Protein AF-A0A418B0A3-F1 (afdb_monomer_lite)

pLDDT: mean 75.55, std 23.32, range [29.34, 98.12]

Secondary structure (DSSP, 8-state):
-HHHHHHHHHHHHHHHHHHHHHHHHHHHHHHHHHHHHHHHHHHHHHHHHHHHHHHHHHHHHHHHHHHHHHHHHHHHHHHHHHHHHHHHHHHHHHHHHHHHHHHHHHHHHHHHHHHHHHHHHHTT------------S--HHHHHHHHHHHHHHHHHHHHHHHHHHHHHHHHHHHHHHHHHHHHHHHHHHHHHHHHHHHHHHHHHHHHHHHHHHHHHHHHHHHTT-----PPPPPPPPPP----------------S----HHHHHHHHTTS-HHHHHHHHHHHHHHTT---------S-TTSSSSSS----------------GGGGGGG--

Foldseek 3Di:
DVVVVVVVVVVVVVVVVVVVVVVVVVVVVVVVVVVVVVVVVVVVVVVVVVVVVVVVVVVVVVVVVVVVVVVVVVVVVVVVVVVVVVVVVVVVVVVVVVVVVVVVVVVVVVVVVVVVVVVVVVVVDDDDDDDDPDDPPPPVVVVVVVVVVVVVVVVVVVVVVVVVVVVVVVVVVVVVVVVVVVVVVVVVVVVVVVVVVVVVVVVVVVVVVVVVVVVVVVVVVVVPDDDDDDDDDDDDDDDDDDDDPDDPPPPDPPPDDPDDVVVVVVVLVPDPPVCSVVVSVVVCVVNVVPPPPPPPDDDPPPPPPPPDDDDDDDDDDDDDPPPPVPPPPPPD

Radius of gyration: 48.64 Å; chains: 1; bounding box: 113×52×160 Å

Sequence (332 aa):
MYARKQNAIEQNKLLQEQLVGKMRELSFLETEYVKTKREATEWKKKFDYVFRENELLSVETAKLDAAQKQIGFLHQEIQFKTEETEALRGLVTALEASNKKNRRRNMDSLNTAISTAATSNRSSSGSESGDARKSDKENPEVSALRNENSALVKDLDRKDHELKYEYFCVLKDRVHELETTLDNEQAMQVSRLKENQETISRLEMQLARHNNHDVRASNDSINNTPPSTPPPMPPQQFYHNDEDDILHSDVVPTSAIPYDPAVLDRFLEKVPFAHRDGASRILRVLLGTNVSVWNATEDWSFMDVAFGSSESRDAARCVPVFDIAFVWESLC

Organism: NCBI:txid157072

Structure (mmCIF, N/CA/C/O backbone):
data_AF-A0A418B0A3-F1
#
_entry.id   AF-A0A418B0A3-F1
#
loop_
_atom_site.group_PDB
_atom_site.id
_atom_site.type_symbol
_atom_site.label_atom_id
_atom_site.label_alt_id
_atom_site.label_comp_id
_atom_site.label_asym_id
_atom_site.label_entity_id
_atom_site.label_seq_id
_atom_site.pdbx_PDB_ins_code
_atom_site.Cartn_x
_atom_site.Cartn_y
_atom_site.Cartn_z
_atom_site.occupancy
_atom_site.B_iso_or_equiv
_atom_site.auth_seq_id
_atom_site.auth_comp_id
_atom_site.auth_asym_id
_atom_site.auth_atom_id
_atom_site.pdbx_PDB_model_num
ATOM 1 N N . MET A 1 1 ? 50.028 22.943 -77.988 1.00 66.81 1 MET A N 1
ATOM 2 C CA . MET A 1 1 ? 49.256 21.709 -77.698 1.00 66.81 1 MET A CA 1
ATOM 3 C C . MET A 1 1 ? 49.648 21.090 -76.348 1.00 66.81 1 MET A C 1
ATOM 5 O O . MET A 1 1 ? 48.758 20.835 -75.549 1.00 66.81 1 MET A O 1
ATOM 9 N N . TYR A 1 2 ? 50.943 20.936 -76.041 1.00 79.88 2 TYR A N 1
ATOM 10 C CA . TYR A 1 2 ? 51.435 20.360 -74.773 1.00 79.88 2 TYR A CA 1
ATOM 11 C C . TYR A 1 2 ? 50.951 21.058 -73.490 1.00 79.88 2 TYR A C 1
ATOM 13 O O . TYR A 1 2 ? 50.453 20.378 -72.603 1.00 79.88 2 TYR A O 1
ATOM 21 N N . ALA A 1 3 ? 50.996 22.392 -73.406 1.00 81.62 3 ALA A N 1
ATOM 22 C CA . ALA A 1 3 ? 50.554 23.119 -72.207 1.00 81.62 3 ALA A CA 1
ATOM 23 C C . ALA A 1 3 ? 49.065 22.899 -71.860 1.00 81.62 3 ALA A C 1
ATOM 25 O O . ALA A 1 3 ? 48.706 22.789 -70.693 1.00 81.62 3 ALA A O 1
ATOM 26 N N . ARG A 1 4 ? 48.194 22.766 -72.873 1.00 84.00 4 ARG A N 1
ATOM 27 C CA . ARG A 1 4 ? 46.769 22.445 -72.665 1.00 84.00 4 ARG A CA 1
ATOM 28 C C . ARG A 1 4 ? 46.580 21.015 -72.162 1.00 84.00 4 ARG A C 1
ATOM 30 O O . ARG A 1 4 ? 45.758 20.788 -71.285 1.00 84.00 4 ARG A O 1
ATOM 37 N N . LYS A 1 5 ? 47.357 20.066 -72.697 1.00 87.75 5 LYS A N 1
ATOM 38 C CA . LYS A 1 5 ? 47.348 18.670 -72.243 1.00 87.75 5 LYS A CA 1
ATOM 39 C C . LYS A 1 5 ? 47.830 18.558 -70.794 1.00 87.75 5 LYS A C 1
ATOM 41 O O . LYS A 1 5 ? 47.211 17.848 -70.016 1.00 87.75 5 LYS A O 1
ATOM 46 N N . GLN A 1 6 ? 48.883 19.287 -70.435 1.00 89.38 6 GLN A N 1
ATOM 47 C CA . GLN A 1 6 ? 49.422 19.305 -69.077 1.00 89.38 6 GLN A CA 1
ATOM 48 C C . GLN A 1 6 ? 48.422 19.886 -68.067 1.00 89.38 6 GLN A C 1
ATOM 50 O O . GLN A 1 6 ? 48.145 19.254 -67.054 1.00 89.38 6 GLN A O 1
ATOM 55 N N . ASN A 1 7 ? 47.796 21.020 -68.393 1.00 90.25 7 ASN A N 1
ATOM 56 C CA . ASN A 1 7 ? 46.768 21.630 -67.544 1.00 90.25 7 ASN A CA 1
ATOM 57 C C . ASN A 1 7 ? 45.554 20.694 -67.353 1.00 90.25 7 ASN A C 1
ATOM 59 O O . ASN A 1 7 ? 45.085 20.499 -66.238 1.00 90.25 7 ASN A O 1
ATOM 63 N N . ALA A 1 8 ? 45.105 20.013 -68.415 1.00 88.75 8 ALA A N 1
ATOM 64 C CA . ALA A 1 8 ? 44.025 19.029 -68.308 1.00 88.75 8 ALA A CA 1
ATOM 65 C C . ALA A 1 8 ? 44.389 17.829 -67.409 1.00 88.75 8 ALA A C 1
ATOM 67 O O . ALA A 1 8 ? 43.529 17.319 -66.695 1.00 88.75 8 ALA A O 1
ATOM 68 N N . ILE A 1 9 ? 45.650 17.382 -67.421 1.00 91.75 9 ILE A N 1
ATOM 69 C CA . ILE A 1 9 ? 46.134 16.305 -66.541 1.00 91.75 9 ILE A CA 1
ATOM 70 C C . ILE A 1 9 ? 46.131 16.763 -65.078 1.00 91.75 9 ILE A C 1
ATOM 72 O O . ILE A 1 9 ? 45.662 16.030 -64.210 1.00 91.75 9 ILE A O 1
ATOM 76 N N . GLU A 1 10 ? 46.605 17.978 -64.803 1.00 92.19 10 GLU A N 1
ATOM 77 C CA . GLU A 1 10 ? 46.631 18.552 -63.451 1.00 92.19 10 GLU A CA 1
ATOM 78 C C . GLU A 1 10 ? 45.220 18.770 -62.891 1.00 92.19 10 GLU A C 1
ATOM 80 O O . GLU A 1 10 ? 44.948 18.400 -61.750 1.00 92.19 10 GLU A O 1
ATOM 85 N N . GLN A 1 11 ? 44.291 19.268 -63.712 1.00 92.69 11 GLN A N 1
ATOM 86 C CA . GLN A 1 11 ? 42.880 19.388 -63.336 1.00 92.69 11 GLN A CA 1
ATOM 87 C C . GLN A 1 11 ? 42.240 18.026 -63.046 1.00 92.69 11 GLN A C 1
ATOM 89 O O . GLN A 1 11 ? 41.507 17.889 -62.070 1.00 92.69 11 GLN A O 1
ATOM 94 N N . ASN A 1 12 ? 42.532 17.002 -63.854 1.00 92.06 12 ASN A N 1
ATOM 95 C CA . ASN A 1 12 ? 42.002 15.659 -63.624 1.00 92.06 12 ASN A CA 1
ATOM 96 C C . ASN A 1 12 ? 42.542 15.063 -62.315 1.00 92.06 12 ASN A C 1
ATOM 98 O O . ASN A 1 12 ? 41.782 14.486 -61.544 1.00 92.06 12 ASN A O 1
ATOM 102 N N . LYS A 1 13 ? 43.829 15.276 -62.019 1.00 94.31 13 LYS A N 1
ATOM 103 C CA . LYS A 1 13 ? 44.435 14.860 -60.750 1.00 94.31 13 LYS A CA 1
ATOM 104 C C . LYS A 1 13 ? 43.778 15.551 -59.550 1.00 94.31 13 LYS A C 1
ATOM 106 O O . LYS A 1 13 ? 43.433 14.882 -58.582 1.00 94.31 13 LYS A O 1
ATOM 111 N N . LEU A 1 14 ? 43.539 16.859 -59.636 1.00 95.19 14 LEU A N 1
ATOM 112 C CA . LEU A 1 14 ? 42.871 17.619 -58.577 1.00 95.19 14 LEU A CA 1
ATOM 113 C C . LEU A 1 14 ? 41.428 17.142 -58.348 1.00 95.19 14 LEU A C 1
ATOM 115 O O . LEU A 1 14 ? 41.010 16.964 -57.206 1.00 95.19 14 LEU A O 1
ATOM 119 N N . LEU A 1 15 ? 40.681 16.864 -59.420 1.00 95.31 15 LEU A N 1
ATOM 120 C CA . LEU A 1 15 ? 39.333 16.294 -59.319 1.00 95.31 15 LEU A CA 1
ATOM 121 C C . LEU A 1 15 ? 39.345 14.884 -58.711 1.00 95.31 15 LEU A C 1
ATOM 123 O O . LEU A 1 15 ? 38.464 14.555 -57.920 1.00 95.31 15 LEU A O 1
ATOM 127 N N . GLN A 1 16 ? 40.347 14.060 -59.034 1.00 95.44 16 GLN A N 1
ATOM 128 C CA . GLN A 1 16 ? 40.518 12.736 -58.427 1.00 95.44 16 GLN A CA 1
ATOM 129 C C . GLN A 1 16 ? 40.813 12.833 -56.925 1.00 95.44 16 GLN A C 1
ATOM 131 O O . GLN A 1 16 ? 40.209 12.106 -56.139 1.00 95.44 16 GLN A O 1
ATOM 136 N N . GLU A 1 17 ? 41.686 13.750 -56.504 1.00 94.94 17 GLU A N 1
ATOM 137 C CA . GLU A 1 17 ? 41.984 13.983 -55.085 1.00 94.94 17 GLU A CA 1
ATOM 138 C C . GLU A 1 17 ? 40.745 14.474 -54.317 1.00 94.94 17 GLU A C 1
ATOM 140 O O . GLU A 1 17 ? 40.447 13.967 -53.232 1.00 94.94 17 GLU A O 1
ATOM 145 N N . GLN A 1 18 ? 39.964 15.388 -54.905 1.00 95.94 18 GLN A N 1
ATOM 146 C CA . GLN A 1 18 ? 38.695 15.850 -54.332 1.00 95.94 18 GLN A CA 1
ATOM 147 C C . GLN A 1 18 ? 37.658 14.727 -54.225 1.00 95.94 18 GLN A C 1
ATOM 149 O O . GLN A 1 18 ? 36.999 14.601 -53.192 1.00 95.94 18 GLN A O 1
ATOM 154 N N . LEU A 1 19 ? 37.531 13.885 -55.257 1.00 96.00 19 LEU A N 1
ATOM 155 C CA . LEU A 1 19 ? 36.618 12.743 -55.253 1.00 96.00 19 LEU A CA 1
ATOM 156 C C . LEU A 1 19 ? 36.979 11.742 -54.150 1.00 96.00 19 LEU A C 1
ATOM 158 O O . LEU A 1 19 ? 36.105 11.311 -53.401 1.00 96.00 19 LEU A O 1
ATOM 162 N N . VAL A 1 20 ? 38.267 11.419 -53.998 1.00 96.19 20 VAL A N 1
ATOM 163 C CA . VAL A 1 20 ? 38.748 10.539 -52.923 1.00 96.19 20 VAL A CA 1
ATOM 164 C C . VAL A 1 20 ? 38.472 11.152 -51.547 1.00 96.19 20 VAL A C 1
ATOM 166 O O . VAL A 1 20 ? 38.049 10.438 -50.637 1.00 96.19 20 VAL A O 1
ATOM 169 N N . GLY A 1 21 ? 38.656 12.466 -51.390 1.00 96.31 21 GLY A N 1
ATOM 170 C CA . GLY A 1 21 ? 38.290 13.182 -50.166 1.00 96.31 21 GLY A CA 1
ATOM 171 C C . GLY A 1 21 ? 36.801 13.044 -49.837 1.00 96.31 21 GLY A C 1
ATOM 172 O O . GLY A 1 21 ? 36.449 12.650 -48.726 1.00 96.31 21 GLY A O 1
ATOM 173 N N . LYS A 1 22 ? 35.929 13.271 -50.826 1.00 97.06 22 LYS A N 1
ATOM 174 C CA . LYS A 1 22 ? 34.472 13.147 -50.670 1.00 97.06 22 LYS A CA 1
ATOM 175 C C . LYS A 1 22 ? 34.017 11.717 -50.388 1.00 97.06 22 LYS A C 1
ATOM 177 O O . LYS A 1 22 ? 33.108 11.521 -49.589 1.00 97.06 22 LYS A O 1
ATOM 182 N N . MET A 1 23 ? 34.671 10.715 -50.971 1.00 95.94 23 MET A N 1
ATOM 183 C CA . MET A 1 23 ? 34.408 9.307 -50.654 1.00 95.94 23 MET A CA 1
ATOM 184 C C . MET A 1 23 ? 34.726 8.966 -49.192 1.00 95.94 23 MET A C 1
ATOM 186 O O . MET A 1 23 ? 33.972 8.230 -48.560 1.00 95.94 23 MET A O 1
ATOM 190 N N . ARG A 1 24 ? 35.818 9.507 -48.634 1.00 96.12 24 ARG A N 1
ATOM 191 C CA . ARG A 1 24 ? 36.156 9.307 -47.213 1.00 96.12 24 ARG A CA 1
ATOM 192 C C . ARG A 1 24 ? 35.161 10.005 -46.292 1.00 96.12 24 ARG A C 1
ATOM 194 O O . ARG A 1 24 ? 34.736 9.411 -45.309 1.00 96.12 24 ARG A O 1
ATOM 201 N N . GLU A 1 25 ? 34.776 11.233 -46.630 1.00 96.38 25 GLU A N 1
ATOM 202 C CA . GLU A 1 25 ? 33.764 11.993 -45.888 1.00 96.38 25 GLU A CA 1
ATOM 203 C C . GLU A 1 25 ? 32.418 11.252 -45.866 1.00 96.38 25 GLU A C 1
ATOM 205 O O . GLU A 1 25 ? 31.833 11.077 -44.801 1.00 96.38 25 GLU A O 1
ATOM 210 N N . LEU A 1 26 ? 31.973 10.721 -47.011 1.00 96.31 26 LEU A N 1
ATOM 211 C CA . LEU A 1 26 ? 30.763 9.898 -47.095 1.00 96.31 26 LEU A CA 1
ATOM 212 C C . LEU A 1 26 ? 30.850 8.636 -46.229 1.00 96.31 26 LEU A C 1
ATOM 214 O O . LEU A 1 26 ? 29.902 8.325 -45.517 1.00 96.31 26 LEU A O 1
ATOM 218 N N . SER A 1 27 ? 31.988 7.938 -46.243 1.00 95.50 27 SER A N 1
ATOM 219 C CA . SER A 1 27 ? 32.190 6.741 -45.416 1.00 95.50 27 SER A CA 1
ATOM 220 C C . SER A 1 27 ? 32.160 7.051 -43.911 1.00 95.50 27 SER A C 1
ATOM 222 O O . SER A 1 27 ? 31.604 6.277 -43.125 1.00 95.50 27 SER A O 1
ATOM 224 N N . PHE A 1 28 ? 32.709 8.198 -43.502 1.00 96.81 28 PHE A N 1
ATOM 225 C CA . PHE A 1 28 ? 32.619 8.667 -42.120 1.00 96.81 28 PHE A CA 1
ATOM 226 C C . PHE A 1 28 ? 31.169 8.980 -41.728 1.00 96.81 28 PHE A C 1
ATOM 228 O O . PHE A 1 28 ? 30.684 8.483 -40.713 1.00 96.81 28 PHE A O 1
ATOM 235 N N . LEU A 1 29 ? 30.447 9.730 -42.567 1.00 96.69 29 LEU A N 1
ATOM 236 C CA . LEU A 1 29 ? 29.044 10.076 -42.324 1.00 96.69 29 LEU A CA 1
ATOM 237 C C . LEU A 1 29 ? 28.132 8.844 -42.275 1.00 96.69 29 LEU A C 1
ATOM 239 O O . LEU A 1 29 ? 27.211 8.800 -41.464 1.00 96.69 29 LEU A O 1
ATOM 243 N N . GLU A 1 30 ? 28.390 7.826 -43.096 1.00 96.00 30 GLU A N 1
ATOM 244 C CA . GLU A 1 30 ? 27.656 6.557 -43.048 1.00 96.00 30 GLU A CA 1
ATOM 245 C C . GLU A 1 30 ? 27.864 5.833 -41.709 1.00 96.00 30 GLU A C 1
ATOM 247 O O . GLU A 1 30 ? 26.911 5.321 -41.116 1.00 96.00 30 GLU A O 1
ATOM 252 N N . THR A 1 31 ? 29.093 5.849 -41.187 1.00 96.44 31 THR A N 1
ATOM 253 C CA . THR A 1 31 ? 29.419 5.258 -39.881 1.00 96.44 31 THR A CA 1
ATOM 254 C C . THR A 1 31 ? 28.704 5.992 -38.746 1.00 96.44 31 THR A C 1
ATOM 256 O O . THR A 1 31 ? 28.059 5.352 -37.908 1.00 96.44 31 THR A O 1
ATOM 259 N N . GLU A 1 32 ? 28.745 7.326 -38.755 1.00 97.25 32 GLU A N 1
ATOM 260 C CA . GLU A 1 32 ? 28.035 8.156 -37.775 1.00 97.25 32 GLU A CA 1
ATOM 261 C C . GLU A 1 32 ? 26.516 7.965 -37.867 1.00 97.25 32 GLU A C 1
ATOM 263 O O . GLU A 1 32 ? 25.847 7.818 -36.847 1.00 97.25 32 GLU A O 1
ATOM 268 N N . TYR A 1 33 ? 25.955 7.855 -39.075 1.00 97.31 33 TYR A N 1
ATOM 269 C CA . TYR A 1 33 ? 24.533 7.565 -39.257 1.00 97.31 33 TYR A CA 1
ATOM 270 C C . TYR A 1 33 ? 24.132 6.225 -38.625 1.00 97.31 33 TYR A C 1
ATOM 272 O O . TYR A 1 33 ? 23.120 6.144 -37.923 1.00 97.31 33 TYR A O 1
ATOM 280 N N . VAL A 1 34 ? 24.918 5.164 -38.835 1.00 97.69 34 VAL A N 1
ATOM 281 C CA . VAL A 1 34 ? 24.643 3.847 -38.237 1.00 97.69 34 VAL A CA 1
ATOM 282 C C . VAL A 1 34 ? 24.719 3.907 -36.713 1.00 97.69 34 VAL A C 1
ATOM 284 O O . VAL A 1 34 ? 23.881 3.297 -36.042 1.00 97.69 34 VAL A O 1
ATOM 287 N N . LYS A 1 35 ? 25.686 4.645 -36.162 1.00 96.50 35 LYS A N 1
ATOM 288 C CA . LYS A 1 35 ? 25.820 4.858 -34.718 1.00 96.50 35 LYS A CA 1
ATOM 289 C C . LYS A 1 35 ? 24.596 5.578 -34.149 1.00 96.50 35 LYS A C 1
ATOM 291 O O . LYS A 1 35 ? 23.911 5.014 -33.297 1.00 96.50 35 LYS A O 1
ATOM 296 N N . THR A 1 36 ? 24.242 6.736 -34.701 1.00 96.62 36 THR A N 1
ATOM 297 C CA . THR A 1 36 ? 23.068 7.516 -34.281 1.00 96.62 36 THR A CA 1
ATOM 298 C C . THR A 1 36 ? 21.776 6.713 -34.414 1.00 96.62 36 THR A C 1
ATOM 300 O O . THR A 1 36 ? 20.906 6.764 -33.548 1.00 96.62 36 THR A O 1
ATOM 303 N N . LYS A 1 37 ? 21.645 5.895 -35.465 1.00 97.62 37 LYS A N 1
ATOM 304 C CA . LYS A 1 37 ? 20.491 5.005 -35.634 1.00 97.62 37 LYS A CA 1
ATOM 305 C C . LYS A 1 37 ? 20.386 3.978 -34.503 1.00 97.62 37 LYS A C 1
ATOM 307 O O . LYS A 1 37 ? 19.278 3.715 -34.038 1.00 97.62 37 LYS A O 1
ATOM 312 N N . ARG A 1 38 ? 21.502 3.394 -34.051 1.00 97.44 38 ARG A N 1
ATOM 313 C CA . ARG A 1 38 ? 21.502 2.466 -32.906 1.00 97.44 38 ARG A CA 1
ATOM 314 C C . ARG A 1 38 ? 21.098 3.189 -31.627 1.00 97.44 38 ARG A C 1
ATOM 316 O O . ARG A 1 38 ? 20.171 2.736 -30.960 1.00 97.44 38 ARG A O 1
ATOM 323 N N . GLU A 1 39 ? 21.698 4.342 -31.356 1.00 96.44 39 GLU A N 1
ATOM 324 C CA . GLU A 1 39 ? 21.363 5.162 -30.188 1.00 96.44 39 GLU A CA 1
ATOM 325 C C . GLU A 1 39 ? 19.874 5.535 -30.177 1.00 96.44 39 GLU A C 1
ATOM 327 O O . GLU A 1 39 ? 19.196 5.346 -29.170 1.00 96.44 39 GLU A O 1
ATOM 332 N N . ALA A 1 40 ? 19.309 5.947 -31.316 1.00 95.06 40 ALA A N 1
ATOM 333 C CA . ALA A 1 40 ? 17.881 6.242 -31.437 1.00 95.06 40 ALA A CA 1
ATOM 334 C C . ALA A 1 40 ? 16.994 5.027 -31.105 1.00 95.06 40 ALA A C 1
ATOM 336 O O . ALA A 1 40 ? 15.963 5.164 -30.444 1.00 95.06 40 ALA A O 1
ATOM 337 N N . THR A 1 41 ? 17.391 3.816 -31.516 1.00 95.94 41 THR A N 1
ATOM 338 C CA . THR A 1 41 ? 16.644 2.596 -31.160 1.00 95.94 41 THR A CA 1
ATOM 339 C C . THR A 1 41 ? 16.741 2.245 -29.677 1.00 95.94 41 THR A C 1
ATOM 341 O O . THR A 1 41 ? 15.782 1.716 -29.115 1.00 95.94 41 THR A O 1
ATOM 344 N N . GLU A 1 42 ? 17.862 2.544 -29.025 1.00 96.12 42 GLU A N 1
ATOM 345 C CA . GLU A 1 42 ? 18.022 2.356 -27.582 1.00 96.12 42 GLU A CA 1
ATOM 346 C C . GLU A 1 42 ? 17.200 3.373 -26.795 1.00 96.12 42 GLU A C 1
ATOM 348 O O . GLU A 1 42 ? 16.487 2.994 -25.867 1.00 96.12 42 GLU A O 1
ATOM 353 N N . TRP A 1 43 ? 17.228 4.642 -27.205 1.00 97.75 43 TRP A N 1
ATOM 354 C CA . TRP A 1 43 ? 16.384 5.685 -26.629 1.00 97.75 43 TRP A CA 1
ATOM 355 C C . TRP A 1 43 ? 14.906 5.349 -26.759 1.00 97.75 43 TRP A C 1
ATOM 357 O O . TRP A 1 43 ? 14.181 5.446 -25.775 1.00 97.75 43 TRP A O 1
ATOM 367 N N . LYS A 1 44 ? 14.468 4.845 -27.918 1.00 97.44 44 LYS A N 1
ATOM 368 C CA . LYS A 1 44 ? 13.094 4.364 -28.090 1.00 97.44 44 LYS A CA 1
ATOM 369 C C . LYS A 1 44 ? 12.725 3.297 -27.054 1.00 97.44 44 LYS A C 1
ATOM 371 O O . LYS A 1 44 ? 11.699 3.420 -26.398 1.00 97.44 44 LYS A O 1
ATOM 376 N N . LYS A 1 45 ? 13.579 2.287 -26.852 1.00 97.50 45 LYS A N 1
ATOM 377 C CA . LYS A 1 45 ? 13.337 1.240 -25.842 1.00 97.50 45 LYS A CA 1
ATOM 378 C C . LYS A 1 45 ? 13.272 1.807 -24.422 1.00 97.50 45 LYS A C 1
ATOM 380 O O . LYS A 1 45 ? 12.438 1.362 -23.638 1.00 97.50 45 LYS A O 1
ATOM 385 N N . LYS A 1 46 ? 14.141 2.770 -24.092 1.00 97.12 46 LYS A N 1
ATOM 386 C CA . LYS A 1 46 ? 14.126 3.461 -22.793 1.00 97.12 46 LYS A CA 1
ATOM 387 C C . LYS A 1 46 ? 12.822 4.233 -22.600 1.00 97.12 46 LYS A C 1
ATOM 389 O O . LYS A 1 46 ? 12.209 4.099 -21.548 1.00 97.12 46 LYS A O 1
ATOM 394 N N . PHE A 1 47 ? 12.359 4.962 -23.615 1.00 97.44 47 PHE A N 1
ATOM 395 C CA . PHE A 1 47 ? 11.068 5.647 -23.566 1.00 97.44 47 PHE A CA 1
ATOM 396 C C . PHE A 1 47 ? 9.911 4.662 -23.386 1.00 97.44 47 PHE A C 1
ATOM 398 O O . PHE A 1 47 ? 9.123 4.836 -22.466 1.00 97.44 47 PHE A O 1
ATOM 405 N N . ASP A 1 48 ? 9.846 3.587 -24.175 1.00 95.69 48 ASP A N 1
ATOM 406 C CA . ASP A 1 48 ? 8.791 2.569 -24.054 1.00 95.69 48 ASP A CA 1
ATOM 407 C C . ASP A 1 48 ? 8.775 1.897 -22.666 1.00 95.69 48 ASP A C 1
ATOM 409 O O . ASP A 1 48 ? 7.732 1.453 -22.185 1.00 95.69 48 ASP A O 1
ATOM 413 N N . TYR A 1 49 ? 9.935 1.768 -22.016 1.00 96.62 49 TYR A N 1
ATOM 414 C CA . TYR A 1 49 ? 10.029 1.301 -20.633 1.00 96.62 49 TYR A CA 1
ATOM 415 C C . TYR A 1 49 ? 9.471 2.343 -19.653 1.00 96.62 49 TYR A C 1
ATOM 417 O O . TYR A 1 49 ? 8.561 2.021 -18.894 1.00 96.62 49 TYR A O 1
ATOM 425 N N . VAL A 1 50 ? 9.945 3.590 -19.728 1.00 96.44 50 VAL A N 1
ATOM 426 C CA . VAL A 1 50 ? 9.509 4.685 -18.844 1.00 96.44 50 VAL A CA 1
ATOM 427 C C . VAL A 1 50 ? 8.011 4.967 -18.983 1.00 96.44 50 VAL A C 1
ATOM 429 O O . VAL A 1 50 ? 7.343 5.204 -17.983 1.00 96.44 50 VAL A O 1
ATOM 432 N N . PHE A 1 51 ? 7.446 4.904 -20.192 1.00 96.69 51 PHE A N 1
ATOM 433 C CA . PHE A 1 51 ? 6.005 5.072 -20.398 1.00 96.69 51 PHE A CA 1
ATOM 434 C C . PHE A 1 51 ? 5.193 3.975 -19.706 1.00 96.69 51 PHE A C 1
ATOM 436 O O . PHE A 1 51 ? 4.221 4.288 -19.024 1.00 96.69 51 PHE A O 1
ATOM 443 N N . ARG A 1 52 ? 5.613 2.709 -19.822 1.00 95.44 52 ARG A N 1
ATOM 444 C CA . ARG A 1 52 ? 4.945 1.589 -19.138 1.00 95.44 52 ARG A CA 1
ATOM 445 C C . ARG A 1 52 ? 5.066 1.684 -17.621 1.00 95.44 52 ARG A C 1
ATOM 447 O O . ARG A 1 52 ? 4.104 1.403 -16.915 1.00 95.44 52 ARG A O 1
ATOM 454 N N . GLU A 1 53 ? 6.232 2.078 -17.121 1.00 94.69 53 GLU A N 1
ATOM 455 C CA . GLU A 1 53 ? 6.448 2.275 -15.688 1.00 94.69 53 GLU A CA 1
ATOM 456 C C . GLU A 1 53 ? 5.596 3.429 -15.150 1.00 94.69 53 GLU A C 1
ATOM 458 O O . GLU A 1 53 ? 4.918 3.264 -14.142 1.00 94.69 53 GLU A O 1
ATOM 463 N N . ASN A 1 54 ? 5.530 4.559 -15.857 1.00 93.94 54 ASN A N 1
ATOM 464 C CA . ASN A 1 54 ? 4.669 5.680 -15.476 1.00 93.94 54 ASN A CA 1
ATOM 465 C C . ASN A 1 54 ? 3.177 5.323 -15.507 1.00 93.94 54 ASN A C 1
ATOM 467 O O . ASN A 1 54 ? 2.425 5.763 -14.639 1.00 93.94 54 ASN A O 1
ATOM 471 N N . GLU A 1 55 ? 2.736 4.520 -16.477 1.00 93.94 55 GLU A N 1
ATOM 472 C CA . GLU A 1 55 ? 1.360 4.017 -16.519 1.00 93.94 55 GLU A CA 1
ATOM 473 C C . GLU A 1 55 ? 1.060 3.132 -15.299 1.00 93.94 55 GLU A C 1
ATOM 475 O O . GLU A 1 55 ? 0.042 3.322 -14.628 1.00 93.94 55 GLU A O 1
ATOM 480 N N . LEU A 1 56 ? 1.976 2.223 -14.948 1.00 94.94 56 LEU A N 1
ATOM 481 C CA . LEU A 1 56 ? 1.847 1.384 -13.756 1.00 94.94 56 LEU A CA 1
ATOM 482 C C . LEU A 1 56 ? 1.815 2.225 -12.471 1.00 94.94 56 LEU A C 1
ATOM 484 O O . LEU A 1 56 ? 0.925 2.036 -11.641 1.00 94.94 56 LEU A O 1
ATOM 488 N N . LEU A 1 57 ? 2.727 3.190 -12.337 1.00 95.06 57 LEU A N 1
ATOM 489 C CA . LEU A 1 57 ? 2.777 4.111 -11.200 1.00 95.06 57 LEU A CA 1
ATOM 490 C C . LEU A 1 57 ? 1.489 4.934 -11.077 1.00 95.06 57 LEU A C 1
ATOM 492 O O . LEU A 1 57 ? 1.008 5.160 -9.966 1.00 95.06 57 LEU A O 1
ATOM 496 N N . SER A 1 58 ? 0.887 5.352 -12.193 1.00 94.38 58 SER A N 1
ATOM 497 C CA . SER A 1 58 ? -0.408 6.042 -12.188 1.00 94.38 58 SER A CA 1
ATOM 498 C C . SER A 1 58 ? -1.518 5.160 -11.605 1.00 94.38 58 SER A C 1
ATOM 500 O O . SER A 1 58 ? -2.282 5.605 -10.743 1.00 94.38 58 SER A O 1
ATOM 502 N N . VAL A 1 59 ? -1.566 3.882 -11.999 1.00 94.25 59 VAL A N 1
ATOM 503 C CA . VAL A 1 59 ? -2.529 2.910 -11.459 1.00 94.25 59 VAL A CA 1
ATOM 504 C C . VAL A 1 59 ? -2.293 2.657 -9.969 1.00 94.25 59 VAL A C 1
ATOM 506 O O . VAL A 1 59 ? -3.249 2.599 -9.192 1.00 94.25 59 VAL A O 1
ATOM 509 N N . GLU A 1 60 ? -1.041 2.514 -9.542 1.00 93.81 60 GLU A N 1
ATOM 510 C CA . GLU A 1 60 ? -0.696 2.344 -8.127 1.00 93.81 60 GLU A CA 1
ATOM 511 C C . GLU A 1 60 ? -1.059 3.578 -7.295 1.00 93.81 60 GLU A C 1
ATOM 513 O O . GLU A 1 60 ? -1.657 3.444 -6.227 1.00 93.81 60 GLU A O 1
ATOM 518 N N . THR A 1 61 ? -0.812 4.778 -7.819 1.00 94.69 61 THR A N 1
ATOM 519 C CA . THR A 1 61 ? -1.200 6.043 -7.178 1.00 94.69 61 THR A CA 1
ATOM 520 C C . THR A 1 61 ? -2.717 6.128 -6.995 1.00 94.69 61 THR A C 1
ATOM 522 O O . THR A 1 61 ? -3.189 6.513 -5.926 1.00 94.69 61 THR A O 1
ATOM 525 N N . ALA A 1 62 ? -3.501 5.699 -7.989 1.00 93.38 62 ALA A N 1
ATOM 526 C CA . ALA A 1 62 ? -4.959 5.656 -7.875 1.00 93.38 62 ALA A CA 1
ATOM 527 C C . ALA A 1 62 ? -5.440 4.665 -6.797 1.00 93.38 62 ALA A C 1
ATOM 529 O O . ALA A 1 62 ? -6.395 4.946 -6.071 1.00 93.38 62 ALA A O 1
ATOM 530 N N . LYS A 1 63 ? -4.769 3.513 -6.651 1.00 96.38 63 LYS A N 1
ATOM 531 C CA . LYS A 1 63 ? -5.072 2.547 -5.579 1.00 96.38 63 LYS A CA 1
ATOM 532 C C . LYS A 1 63 ? -4.733 3.105 -4.198 1.00 96.38 63 LYS A C 1
ATOM 534 O O . LYS A 1 63 ? -5.512 2.906 -3.268 1.00 96.38 63 LYS A O 1
ATOM 539 N N . LEU A 1 64 ? -3.604 3.806 -4.069 1.00 95.88 64 LEU A N 1
ATOM 540 C CA . LEU A 1 64 ? -3.221 4.476 -2.826 1.00 95.88 64 LEU A CA 1
ATOM 541 C C . LEU A 1 64 ? -4.245 5.548 -2.431 1.00 95.88 64 LEU A C 1
ATOM 543 O O . LEU A 1 64 ? -4.662 5.573 -1.276 1.00 95.88 64 LEU A O 1
ATOM 547 N N . ASP A 1 65 ? -4.728 6.358 -3.378 1.00 97.06 65 ASP A N 1
ATOM 548 C CA . ASP A 1 65 ? -5.783 7.352 -3.122 1.00 97.06 65 ASP A CA 1
ATOM 549 C C . ASP A 1 65 ? -7.098 6.696 -2.658 1.00 97.06 65 ASP A C 1
ATOM 551 O O . ASP A 1 65 ? -7.724 7.140 -1.692 1.00 97.06 65 ASP A O 1
ATOM 555 N N . ALA A 1 66 ? -7.502 5.584 -3.283 1.00 95.88 66 ALA A N 1
ATOM 556 C CA . ALA A 1 66 ? -8.685 4.832 -2.862 1.00 95.88 66 ALA A CA 1
ATOM 557 C C . ALA A 1 66 ? -8.543 4.260 -1.437 1.00 95.88 66 ALA A C 1
ATOM 559 O O . ALA A 1 66 ? -9.461 4.392 -0.623 1.00 95.88 66 ALA A O 1
ATOM 560 N N . ALA A 1 67 ? -7.385 3.675 -1.112 1.00 94.12 67 ALA A N 1
ATOM 561 C CA . ALA A 1 67 ? -7.091 3.177 0.230 1.00 94.12 67 ALA A CA 1
ATOM 562 C C . ALA A 1 67 ? -7.076 4.314 1.264 1.00 94.12 67 ALA A C 1
ATOM 564 O O . ALA A 1 67 ? -7.632 4.175 2.353 1.00 94.12 67 ALA A O 1
ATOM 565 N N . GLN A 1 68 ? -6.509 5.468 0.915 1.00 96.62 68 GLN A N 1
ATOM 566 C CA . GLN A 1 68 ? -6.467 6.633 1.792 1.00 96.62 68 GLN A CA 1
ATOM 567 C C . GLN A 1 68 ? -7.867 7.190 2.084 1.00 96.62 68 GLN A C 1
ATOM 569 O O . GLN A 1 68 ? -8.164 7.537 3.228 1.00 96.62 68 GLN A O 1
ATOM 574 N N . LYS A 1 69 ? -8.766 7.197 1.092 1.00 98.06 69 LYS A N 1
ATOM 575 C CA . LYS A 1 69 ? -10.185 7.532 1.305 1.00 98.06 69 LYS A CA 1
ATOM 576 C C . LYS A 1 69 ? -10.868 6.545 2.249 1.00 98.06 69 LYS A C 1
ATOM 578 O O . LYS A 1 69 ? -11.579 6.973 3.155 1.00 98.06 69 LYS A O 1
ATOM 583 N N . GLN A 1 70 ? -10.621 5.243 2.090 1.00 98.00 70 GLN A N 1
ATOM 584 C CA . GLN A 1 70 ? -11.157 4.218 2.993 1.00 98.00 70 GLN A CA 1
ATOM 585 C C . GLN A 1 70 ? -10.665 4.407 4.434 1.00 98.00 70 GLN A C 1
ATOM 587 O O . GLN A 1 70 ? -11.467 4.332 5.363 1.00 98.00 70 GLN A O 1
ATOM 592 N N . ILE A 1 71 ? -9.377 4.707 4.622 1.00 95.25 71 ILE A N 1
ATOM 593 C CA . ILE A 1 71 ? -8.814 5.042 5.937 1.00 95.25 71 ILE A CA 1
ATOM 594 C C . ILE A 1 71 ? -9.531 6.260 6.530 1.00 95.25 71 ILE A C 1
ATOM 596 O O . ILE A 1 71 ? -9.887 6.239 7.706 1.00 95.25 71 ILE A O 1
ATOM 600 N N . GLY A 1 72 ? -9.797 7.292 5.724 1.00 96.12 72 GLY A N 1
ATOM 601 C CA . GLY A 1 72 ? -10.556 8.468 6.152 1.00 96.12 72 GLY A CA 1
ATOM 602 C C . GLY A 1 72 ? -11.962 8.127 6.659 1.00 96.12 72 GLY A C 1
ATOM 603 O O . GLY A 1 72 ? -12.350 8.589 7.730 1.00 96.12 72 GLY A O 1
ATOM 604 N N . PHE A 1 73 ? -12.702 7.277 5.940 1.00 97.50 73 PHE A N 1
ATOM 605 C CA . PHE A 1 73 ? -14.029 6.825 6.377 1.00 97.50 73 PHE A CA 1
ATOM 606 C C . PHE A 1 73 ? -13.972 6.011 7.672 1.00 97.50 73 PHE A C 1
ATOM 608 O O . PHE A 1 73 ? -14.741 6.276 8.593 1.00 97.50 73 PHE A O 1
ATOM 615 N N . LEU A 1 74 ? -13.033 5.067 7.776 1.00 97.44 74 LEU A N 1
ATOM 616 C CA . LEU A 1 74 ? -12.860 4.263 8.989 1.00 97.44 74 LEU A CA 1
ATOM 617 C C . LEU A 1 74 ? -12.464 5.125 10.192 1.00 97.44 74 LEU A C 1
ATOM 619 O O . LEU A 1 74 ? -12.921 4.878 11.304 1.00 97.44 74 LEU A O 1
ATOM 623 N N . HIS A 1 75 ? -11.649 6.160 9.988 1.00 97.81 75 HIS A N 1
ATOM 624 C CA . HIS A 1 75 ? -11.286 7.089 11.055 1.00 97.81 75 HIS A CA 1
ATOM 625 C C . HIS A 1 75 ? -12.504 7.867 11.574 1.00 97.81 75 HIS A C 1
ATOM 627 O O . HIS A 1 75 ? -12.698 7.956 12.785 1.00 97.81 75 HIS A O 1
ATOM 633 N N . GLN A 1 76 ? -13.360 8.362 10.672 1.00 98.12 76 GLN A N 1
ATOM 634 C CA . GLN A 1 76 ? -14.626 9.005 11.048 1.00 98.12 76 GLN A CA 1
ATOM 635 C C . GLN A 1 76 ? -15.552 8.042 11.800 1.00 98.12 76 GLN A C 1
ATOM 637 O O . GLN A 1 76 ? -16.175 8.427 12.787 1.00 98.12 76 GLN A O 1
ATOM 642 N N . GLU A 1 77 ? -15.618 6.780 11.375 1.00 97.19 77 GLU A N 1
ATOM 643 C CA . GLU A 1 77 ? -16.413 5.755 12.053 1.00 97.19 77 GLU A CA 1
ATOM 644 C C . GLU A 1 77 ? -15.893 5.465 13.469 1.00 97.19 77 GLU A C 1
ATOM 646 O O . GLU A 1 77 ? -16.678 5.420 14.417 1.00 97.19 77 GLU A O 1
ATOM 651 N N . ILE A 1 78 ? -14.574 5.337 13.644 1.00 96.75 78 ILE A N 1
ATOM 652 C CA . ILE A 1 78 ? -13.948 5.167 14.964 1.00 96.75 78 ILE A CA 1
ATOM 653 C C . ILE A 1 78 ? -14.243 6.371 15.860 1.00 96.75 78 ILE A C 1
ATOM 655 O O . ILE A 1 78 ? -14.577 6.190 17.032 1.00 96.75 78 ILE A O 1
ATOM 659 N N . GLN A 1 79 ? -14.142 7.589 15.329 1.00 97.69 79 GLN A N 1
ATOM 660 C CA . GLN A 1 79 ? -14.440 8.801 16.086 1.00 97.69 79 GLN A CA 1
ATOM 661 C C . GLN A 1 79 ? -15.901 8.813 16.5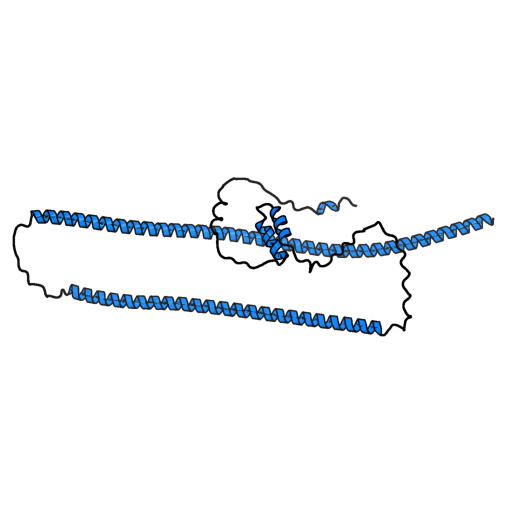45 1.00 97.69 79 GLN A C 1
ATOM 663 O O . GLN A 1 79 ? -16.163 8.963 17.737 1.00 97.69 79 GLN A O 1
ATOM 668 N N . PHE A 1 80 ? -16.841 8.545 15.635 1.00 98.12 80 PHE A N 1
ATOM 669 C CA . PHE A 1 80 ? -18.260 8.443 15.968 1.00 98.12 80 PHE A CA 1
ATOM 670 C C . PHE A 1 80 ? -18.514 7.388 17.053 1.00 98.12 80 PHE A C 1
ATOM 672 O O . PHE A 1 80 ? -19.232 7.639 18.020 1.00 98.12 80 PHE A O 1
ATOM 679 N N . LYS A 1 81 ? -17.883 6.213 16.939 1.00 98.12 81 LYS A N 1
ATOM 680 C CA . LYS A 1 81 ? -17.984 5.156 17.952 1.00 98.12 81 LYS A CA 1
ATOM 681 C C . LYS A 1 81 ? -17.375 5.557 19.291 1.00 98.12 81 LYS A C 1
ATOM 683 O O . LYS A 1 81 ? -17.907 5.188 20.335 1.00 98.12 81 LYS A O 1
ATOM 688 N N . THR A 1 82 ? -16.300 6.332 19.282 1.00 97.88 82 THR A N 1
ATOM 689 C CA . THR A 1 82 ? -15.676 6.850 20.503 1.00 97.88 82 THR A CA 1
ATOM 690 C C . THR A 1 82 ? -16.616 7.827 21.208 1.00 97.88 82 THR A C 1
ATOM 692 O O . THR A 1 82 ? -16.902 7.639 22.391 1.00 97.88 82 THR A O 1
ATOM 695 N N . GLU A 1 83 ? -17.190 8.781 20.475 1.00 97.38 83 GLU A N 1
ATOM 696 C CA . GLU A 1 83 ? -18.178 9.736 20.995 1.00 97.38 83 GLU A CA 1
ATOM 697 C C . GLU A 1 83 ? -19.446 9.025 21.510 1.00 97.38 83 GLU A C 1
ATOM 699 O O . GLU A 1 83 ? -19.939 9.339 22.595 1.00 97.38 83 GLU A O 1
ATOM 704 N N . GLU A 1 84 ? -19.934 8.000 20.798 1.00 97.44 84 GLU A N 1
ATOM 705 C CA . GLU A 1 84 ? -21.042 7.142 21.244 1.00 97.44 84 GLU A CA 1
ATOM 706 C C . GLU A 1 84 ? -20.720 6.478 22.595 1.00 97.44 84 GLU A C 1
ATOM 708 O O . GLU A 1 84 ? -21.530 6.521 23.527 1.00 97.44 84 GLU A O 1
ATOM 713 N N . THR A 1 85 ? -19.524 5.899 22.750 1.00 96.44 85 THR A N 1
ATOM 714 C CA . THR A 1 85 ? -19.126 5.270 24.020 1.00 96.44 85 THR A CA 1
ATOM 715 C C . THR A 1 85 ? -18.961 6.273 25.157 1.00 96.44 85 THR A C 1
ATOM 717 O O . THR A 1 85 ? -19.306 5.962 26.300 1.00 96.44 85 THR A O 1
ATOM 720 N N . GLU A 1 86 ? -18.471 7.477 24.869 1.00 97.62 86 GLU A N 1
ATOM 721 C CA . GLU A 1 86 ? -18.345 8.546 25.855 1.00 97.62 86 GLU A CA 1
ATOM 722 C C . GLU A 1 86 ? -19.723 9.024 26.329 1.00 97.62 86 GLU A C 1
ATOM 724 O O . GLU A 1 86 ? -19.967 9.106 27.536 1.00 97.62 86 GLU A O 1
ATOM 729 N N . ALA A 1 87 ? -20.665 9.224 25.403 1.00 97.75 87 ALA A N 1
ATOM 730 C CA . ALA A 1 87 ? -22.044 9.574 25.728 1.00 97.75 87 ALA A CA 1
ATOM 731 C C . ALA A 1 87 ? -22.721 8.497 26.594 1.00 97.75 87 ALA A C 1
ATOM 733 O O . ALA A 1 87 ? -23.379 8.819 27.589 1.00 97.75 87 ALA A O 1
ATOM 734 N N . LEU A 1 88 ? -22.518 7.212 26.276 1.00 97.62 88 LEU A N 1
ATOM 735 C CA . LEU A 1 88 ? -23.038 6.096 27.074 1.00 97.62 88 LEU A CA 1
ATOM 736 C C . LEU A 1 88 ? -22.434 6.063 28.485 1.00 97.62 88 LEU A C 1
ATOM 738 O O . LEU A 1 88 ? -23.167 5.883 29.461 1.00 97.62 88 LEU A O 1
ATOM 742 N N . ARG A 1 89 ? -21.123 6.295 28.629 1.00 97.44 89 ARG A N 1
ATOM 743 C CA . ARG A 1 89 ? -20.477 6.424 29.950 1.00 97.44 89 ARG A CA 1
ATOM 744 C C . ARG A 1 89 ? -21.037 7.609 30.740 1.00 97.44 89 ARG A C 1
ATOM 746 O O . ARG A 1 89 ? -21.298 7.480 31.941 1.00 97.44 89 ARG A O 1
ATOM 753 N N . GLY A 1 90 ? -21.276 8.738 30.074 1.00 97.75 90 GLY A N 1
ATOM 754 C CA . GLY A 1 90 ? -21.923 9.913 30.660 1.00 97.75 90 GLY A CA 1
ATOM 755 C C . GLY A 1 90 ? -23.338 9.612 31.166 1.00 97.75 90 GLY A C 1
ATOM 756 O O . GLY A 1 90 ? -23.682 9.977 32.293 1.00 97.75 90 GLY A O 1
ATOM 757 N N . LEU A 1 91 ? -24.133 8.871 30.388 1.00 97.00 91 LEU A N 1
ATOM 758 C CA . LEU A 1 91 ? -25.472 8.423 30.780 1.00 97.00 91 LEU A CA 1
ATOM 759 C C . LEU A 1 91 ? -25.427 7.524 32.022 1.00 97.00 91 LEU A C 1
ATOM 761 O O . LEU A 1 91 ? -26.181 7.756 32.967 1.00 97.00 91 LEU A O 1
ATOM 765 N N . VAL A 1 92 ? -24.543 6.521 32.044 1.00 97.38 92 VAL A N 1
ATOM 766 C CA . VAL A 1 92 ? -24.378 5.622 33.200 1.00 97.38 92 VAL A CA 1
ATOM 767 C C . VAL A 1 92 ? -24.023 6.425 34.448 1.00 97.38 92 VAL A C 1
ATOM 769 O O . VAL A 1 92 ? -24.685 6.288 35.475 1.00 97.38 92 VAL A O 1
ATOM 772 N N . THR A 1 93 ? -23.069 7.350 34.335 1.00 97.31 93 THR A N 1
ATOM 773 C CA . THR A 1 93 ? -22.665 8.231 35.441 1.00 97.31 93 THR A CA 1
ATOM 774 C C . THR A 1 93 ? -23.840 9.078 35.950 1.00 97.31 93 THR A C 1
ATOM 776 O O . THR A 1 93 ? -24.066 9.192 37.160 1.00 97.31 93 THR A O 1
ATOM 779 N N . ALA A 1 94 ? -24.643 9.646 35.043 1.00 96.56 94 ALA A N 1
ATOM 780 C CA . ALA A 1 94 ? -25.826 10.427 35.400 1.00 96.56 94 ALA A CA 1
ATOM 781 C C . ALA A 1 94 ? -26.915 9.570 36.071 1.00 96.56 94 ALA A C 1
ATOM 783 O O . ALA A 1 94 ? -27.532 10.005 37.050 1.00 96.56 94 ALA A O 1
ATOM 784 N N . LEU A 1 95 ? -27.134 8.343 35.589 1.00 95.88 95 LEU A N 1
ATOM 785 C CA . LEU A 1 95 ? -28.083 7.391 36.169 1.00 95.88 95 LEU A CA 1
ATOM 786 C C . LEU A 1 95 ? -27.650 6.935 37.563 1.00 95.88 95 LEU A C 1
ATOM 788 O O . LEU A 1 95 ? -28.479 6.903 38.473 1.00 95.88 95 LEU A O 1
ATOM 792 N N . GLU A 1 96 ? -26.367 6.648 37.772 1.00 95.88 96 GLU A N 1
ATOM 793 C CA . GLU A 1 96 ? -25.816 6.308 39.087 1.00 95.88 96 GLU A CA 1
ATOM 794 C C . GLU A 1 96 ? -25.968 7.464 40.081 1.00 95.88 96 GLU A C 1
ATOM 796 O O . GLU A 1 96 ? -26.438 7.267 41.209 1.00 95.88 96 GLU A O 1
ATOM 801 N N . ALA A 1 97 ? -25.654 8.692 39.656 1.00 95.75 97 ALA A N 1
ATOM 802 C CA . ALA A 1 97 ? -25.849 9.890 40.467 1.00 95.75 97 ALA A CA 1
ATOM 803 C C . ALA A 1 97 ? -27.334 10.122 40.799 1.00 95.75 97 ALA A C 1
ATOM 805 O O . ALA A 1 97 ? -27.675 10.432 41.948 1.00 95.75 97 ALA A O 1
ATOM 806 N N . SER A 1 98 ? -28.228 9.923 39.825 1.00 95.56 98 SER A N 1
ATOM 807 C CA . SER A 1 98 ? -29.679 10.035 40.002 1.00 95.56 98 SER A CA 1
ATOM 808 C C . SER A 1 98 ? -30.216 8.983 40.977 1.00 95.56 98 SER A C 1
ATOM 810 O O . SER A 1 98 ? -30.910 9.332 41.934 1.0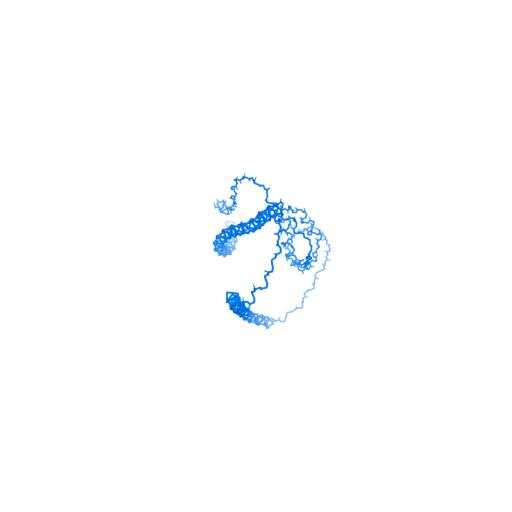0 95.56 98 SER A O 1
ATOM 812 N N . ASN A 1 99 ? -29.818 7.715 40.829 1.00 95.12 99 ASN A N 1
ATOM 813 C CA . ASN A 1 99 ? -30.197 6.635 41.743 1.00 95.12 99 ASN A CA 1
ATOM 814 C C . ASN A 1 99 ? -29.686 6.886 43.164 1.00 95.12 99 ASN A C 1
ATOM 816 O O . ASN A 1 99 ? -30.434 6.727 44.132 1.00 95.12 99 ASN A O 1
ATOM 820 N N . LYS A 1 100 ? -28.437 7.343 43.314 1.00 95.75 100 LYS A N 1
ATOM 821 C CA . LYS A 1 100 ? -27.870 7.721 44.615 1.00 95.75 100 LYS A CA 1
ATOM 822 C C . LYS A 1 100 ? -28.654 8.866 45.259 1.00 95.75 100 LYS A C 1
ATOM 824 O O . LYS A 1 100 ? -28.949 8.810 46.453 1.00 95.75 100 LYS A O 1
ATOM 829 N N . LYS A 1 101 ? -29.033 9.883 44.480 1.00 94.94 101 LYS A N 1
ATOM 830 C CA . LYS A 1 101 ? -29.857 11.011 44.941 1.00 94.94 101 LYS A CA 1
ATOM 831 C C . LYS A 1 101 ? -31.267 10.567 45.330 1.00 94.94 101 LYS A C 1
ATOM 833 O O . LYS A 1 101 ? -31.774 11.018 46.355 1.00 94.94 101 LYS A O 1
ATOM 838 N N . ASN A 1 102 ? -31.882 9.676 44.554 1.00 93.69 102 ASN A N 1
ATOM 839 C CA . ASN A 1 102 ? -33.216 9.154 44.833 1.00 93.69 102 ASN A CA 1
ATOM 840 C C . ASN A 1 102 ? -33.232 8.319 46.122 1.00 93.69 102 ASN A C 1
ATOM 842 O O . ASN A 1 102 ? -34.077 8.532 46.986 1.00 93.69 102 ASN A O 1
ATOM 846 N N . ARG A 1 103 ? -32.227 7.451 46.314 1.00 93.44 103 ARG A N 1
ATOM 847 C CA . ARG A 1 103 ? -32.044 6.695 47.565 1.00 93.44 103 ARG A CA 1
ATOM 848 C C . ARG A 1 103 ? -31.892 7.613 48.778 1.00 93.44 103 ARG A C 1
ATOM 850 O O . ARG A 1 103 ? -32.535 7.367 49.792 1.00 93.44 103 ARG A O 1
ATOM 857 N N . ARG A 1 104 ? -31.089 8.680 48.669 1.00 91.94 104 ARG A N 1
ATOM 858 C CA . ARG A 1 104 ? -30.942 9.681 49.742 1.00 91.94 104 ARG A CA 1
ATOM 859 C C . ARG A 1 104 ? -32.272 10.351 50.078 1.00 91.94 104 ARG A C 1
ATOM 861 O O . ARG A 1 104 ? -32.687 10.291 51.224 1.00 91.94 104 ARG A O 1
ATOM 868 N N . ARG A 1 105 ? -32.982 10.877 49.073 1.00 92.19 105 ARG A N 1
ATOM 869 C CA . ARG A 1 105 ? -34.301 11.506 49.267 1.00 92.19 105 ARG A CA 1
ATOM 870 C C . ARG A 1 105 ? -35.307 10.568 49.931 1.00 92.19 105 ARG A C 1
ATOM 872 O O . ARG A 1 105 ? -36.008 11.001 50.835 1.00 92.19 105 ARG A O 1
ATOM 879 N N . ASN A 1 106 ? -35.355 9.303 49.509 1.00 91.25 106 ASN A N 1
ATOM 880 C CA . ASN A 1 106 ? -36.264 8.311 50.084 1.00 91.25 106 ASN A CA 1
ATOM 881 C C . ASN A 1 106 ? -35.942 8.027 51.566 1.00 91.25 106 ASN A C 1
ATOM 883 O O . ASN A 1 106 ? -36.840 7.973 52.408 1.00 91.25 106 ASN A O 1
ATOM 887 N N . MET A 1 107 ? -34.654 7.910 51.908 1.00 90.88 107 MET A N 1
ATOM 888 C CA . MET A 1 107 ? -34.213 7.763 53.300 1.00 90.88 107 MET A CA 1
ATOM 889 C C . MET A 1 107 ? -34.503 9.010 54.138 1.00 90.88 107 MET A C 1
ATOM 891 O O . MET A 1 107 ? -34.976 8.881 55.262 1.00 90.88 107 MET A O 1
ATOM 895 N N . ASP A 1 108 ? -34.278 10.208 53.598 1.00 90.38 108 ASP A N 1
ATOM 896 C CA . ASP A 1 108 ? -34.583 11.469 54.281 1.00 90.38 108 ASP A CA 1
ATOM 897 C C . ASP A 1 108 ? -36.092 11.611 54.534 1.00 90.38 108 ASP A C 1
ATOM 899 O O . ASP A 1 108 ? -36.503 12.004 55.628 1.00 90.38 108 ASP A O 1
ATOM 903 N N . SER A 1 109 ? -36.938 11.218 53.572 1.00 89.81 109 SER A N 1
ATOM 904 C CA . SER A 1 109 ? -38.392 11.182 53.768 1.00 89.81 109 SER A CA 1
ATOM 905 C C . SER A 1 109 ? -38.823 10.164 54.824 1.00 89.81 109 SER A C 1
ATOM 907 O O . SER A 1 109 ? -39.665 10.489 55.659 1.00 89.81 109 SER A O 1
ATOM 909 N N . LEU A 1 110 ? -38.216 8.970 54.851 1.00 88.75 110 LEU A N 1
ATOM 910 C CA . LEU A 1 110 ? -38.480 7.962 55.883 1.00 88.75 110 LEU A CA 1
ATOM 911 C C . LEU A 1 110 ? -38.038 8.449 57.265 1.00 88.75 110 LEU A C 1
ATOM 913 O O . LEU A 1 110 ? -38.811 8.366 58.212 1.00 88.75 110 LEU A O 1
ATOM 917 N N . ASN A 1 111 ? -36.839 9.018 57.385 1.00 87.19 111 ASN A N 1
ATOM 918 C CA . ASN A 1 111 ? -36.329 9.567 58.643 1.00 87.19 111 ASN A CA 1
ATOM 919 C C . ASN A 1 111 ? -37.195 10.722 59.158 1.00 87.19 111 ASN A C 1
ATOM 921 O O . ASN A 1 111 ? -37.427 10.834 60.363 1.00 87.19 111 ASN A O 1
ATOM 925 N N . THR A 1 112 ? -37.709 11.556 58.253 1.00 88.94 112 THR A N 1
ATOM 926 C CA . THR A 1 112 ? -38.639 12.636 58.597 1.00 88.94 112 THR A CA 1
ATOM 927 C C . THR A 1 112 ? -39.962 12.067 59.102 1.00 88.94 112 THR A C 1
ATOM 929 O O . THR A 1 112 ? -40.421 12.487 60.159 1.00 88.94 112 THR A O 1
ATOM 932 N N . ALA A 1 113 ? -40.530 11.070 58.411 1.00 86.12 113 ALA A N 1
ATOM 933 C CA . ALA A 1 113 ? -41.758 10.384 58.819 1.00 86.12 113 ALA A CA 1
ATOM 934 C C . ALA A 1 113 ? -41.610 9.640 60.160 1.00 86.12 113 ALA A C 1
ATOM 936 O O . ALA A 1 113 ? -42.511 9.668 60.993 1.00 86.12 113 ALA A O 1
ATOM 937 N N . ILE A 1 114 ? -40.460 9.005 60.403 1.00 85.25 114 ILE A N 1
ATOM 938 C CA . ILE A 1 114 ? -40.149 8.349 61.679 1.00 85.25 114 ILE A CA 1
ATOM 939 C C . ILE A 1 114 ? -40.018 9.391 62.792 1.00 85.25 114 ILE A C 1
ATOM 941 O O . ILE A 1 114 ? -40.538 9.186 63.884 1.00 85.25 114 ILE A O 1
ATOM 945 N N . SER A 1 115 ? -39.362 10.522 62.525 1.00 83.31 115 SER A N 1
ATOM 946 C CA . SER A 1 115 ? -39.198 11.595 63.512 1.00 83.31 115 SER A CA 1
ATOM 947 C C . SER A 1 115 ? -40.532 12.250 63.873 1.00 83.31 115 SER A C 1
ATOM 949 O O . SER A 1 115 ? -40.778 12.503 65.050 1.00 83.31 115 SER A O 1
ATOM 951 N N . THR A 1 116 ? -41.415 12.479 62.894 1.00 81.81 116 THR A N 1
ATOM 952 C CA . THR A 1 116 ? -42.777 12.981 63.136 1.00 81.81 116 THR A CA 1
ATOM 953 C C . THR A 1 116 ? -43.672 11.947 63.820 1.00 81.81 116 THR A C 1
ATOM 955 O O . THR A 1 116 ? -44.458 12.306 64.694 1.00 81.81 116 THR A O 1
ATOM 958 N N . ALA A 1 117 ? -43.529 10.658 63.506 1.00 77.56 117 ALA A N 1
ATOM 959 C CA . ALA A 1 117 ? -44.220 9.590 64.227 1.00 77.56 117 ALA A CA 1
ATOM 960 C C . ALA A 1 117 ? -43.724 9.459 65.680 1.00 77.56 117 ALA A C 1
ATOM 962 O O . ALA A 1 117 ? -44.527 9.284 66.593 1.00 77.56 117 ALA A O 1
ATOM 963 N N . ALA A 1 118 ? -42.420 9.603 65.928 1.00 75.50 118 ALA A N 1
ATOM 964 C CA . ALA A 1 118 ? -41.834 9.543 67.266 1.00 75.50 118 ALA A CA 1
ATOM 965 C C . ALA A 1 118 ? -42.245 10.736 68.148 1.00 75.50 118 ALA A C 1
ATOM 967 O O . ALA A 1 118 ? -42.486 10.561 69.346 1.00 75.50 118 ALA A O 1
ATOM 968 N N . THR A 1 119 ? -42.367 11.941 67.582 1.00 66.69 119 THR A N 1
ATOM 969 C CA . THR A 1 119 ? -42.920 13.100 68.301 1.00 66.69 119 THR A CA 1
ATOM 970 C C . THR A 1 119 ? -44.423 12.962 68.539 1.00 66.69 119 THR A C 1
ATOM 972 O O . THR A 1 119 ? -44.874 13.281 69.636 1.00 66.69 119 THR A O 1
ATOM 975 N N . SER A 1 120 ? -45.176 12.394 67.590 1.00 62.25 120 SER A N 1
ATOM 976 C CA . SER A 1 120 ? -46.607 12.096 67.756 1.00 62.25 120 SER A CA 1
ATOM 977 C C . SER A 1 120 ? -46.882 10.999 68.801 1.00 62.25 120 SER A C 1
ATOM 979 O O . SER A 1 120 ? -47.850 11.104 69.553 1.00 62.25 120 SER A O 1
ATOM 981 N N . ASN A 1 121 ? -46.022 9.977 68.910 1.00 53.88 121 ASN A N 1
ATOM 982 C CA . ASN A 1 121 ? -46.131 8.922 69.930 1.00 53.88 121 ASN A CA 1
ATOM 983 C C . ASN A 1 121 ? -45.706 9.396 71.328 1.00 53.88 121 ASN A C 1
ATOM 985 O O . ASN A 1 121 ? -46.240 8.927 72.334 1.00 53.88 121 ASN A O 1
ATOM 989 N N . ARG A 1 122 ? -44.770 10.349 71.428 1.00 55.09 122 ARG A N 1
ATOM 990 C CA . ARG A 1 122 ? -44.416 10.982 72.712 1.00 55.09 122 ARG A CA 1
ATOM 991 C C . ARG A 1 122 ? -45.551 11.826 73.293 1.00 55.09 122 ARG A C 1
ATOM 993 O O . ARG A 1 122 ? -45.598 11.991 74.506 1.00 55.09 122 ARG A O 1
ATOM 1000 N N . SER A 1 123 ? -46.479 12.303 72.466 1.00 52.06 123 SER A N 1
ATOM 1001 C CA . SER A 1 123 ? -47.716 12.944 72.928 1.00 52.06 123 SER A CA 1
ATOM 1002 C C . SER A 1 123 ? -48.866 11.970 73.227 1.00 52.06 123 SER A C 1
ATOM 1004 O O . SER A 1 123 ? -49.894 12.420 73.721 1.00 52.06 123 SER A O 1
ATOM 1006 N N . SER A 1 124 ? -48.717 10.658 72.980 1.00 49.97 124 SER A N 1
ATOM 1007 C CA . SER A 1 124 ? -49.782 9.660 73.206 1.00 49.97 124 SER A CA 1
ATOM 1008 C C . SER A 1 124 ? -49.418 8.493 74.136 1.00 49.97 124 SER A C 1
ATOM 1010 O O . SER A 1 124 ? -50.283 7.674 74.422 1.00 49.97 124 SER A O 1
ATOM 1012 N N . SER A 1 125 ? -48.179 8.393 74.630 1.00 44.56 125 SER A N 1
ATOM 1013 C CA . SER A 1 125 ? -47.729 7.282 75.485 1.00 44.56 125 SER A CA 1
ATOM 1014 C C . SER A 1 125 ? -47.424 7.740 76.911 1.00 44.56 125 SER A C 1
ATOM 1016 O O . SER A 1 125 ? -46.275 7.749 77.358 1.00 44.56 125 SER A O 1
ATOM 1018 N N . GLY A 1 126 ? -48.481 8.094 77.637 1.00 49.09 126 GLY A N 1
ATOM 1019 C CA . GLY A 1 126 ? -48.528 7.899 79.077 1.00 49.09 126 GLY A CA 1
ATOM 1020 C C . GLY A 1 126 ? -49.141 6.530 79.364 1.00 49.09 126 GLY A C 1
ATOM 1021 O O . GLY A 1 126 ? -50.280 6.289 78.984 1.00 49.09 126 GLY A O 1
ATOM 1022 N N . SER A 1 127 ? -48.397 5.704 80.098 1.00 45.50 127 SER A N 1
ATOM 1023 C CA . SER A 1 127 ? -48.851 4.518 80.835 1.00 45.50 127 SER A CA 1
ATOM 1024 C C . SER A 1 127 ? -48.693 3.123 80.203 1.00 45.50 127 SER A C 1
ATOM 1026 O O . SER A 1 127 ? -49.048 2.856 79.062 1.00 45.50 127 SER A O 1
ATOM 1028 N N . GLU A 1 128 ? -48.233 2.252 81.105 1.00 41.84 128 GLU A N 1
ATOM 1029 C CA . GLU A 1 128 ? -48.367 0.797 81.210 1.00 41.84 128 GLU A CA 1
ATOM 1030 C C . GLU A 1 128 ? -47.247 -0.136 80.717 1.00 41.84 128 GLU A C 1
ATOM 1032 O O . GLU A 1 128 ? -46.949 -0.325 79.542 1.00 41.84 128 GLU A O 1
ATOM 1037 N N . SER A 1 129 ? -46.672 -0.770 81.744 1.00 56.91 129 SER A N 1
ATOM 1038 C CA . SER A 1 129 ? -45.958 -2.035 81.764 1.00 56.91 129 SER A CA 1
ATOM 1039 C C . SER A 1 129 ? -46.765 -3.167 81.136 1.00 56.91 129 SER A C 1
ATOM 1041 O O . SER A 1 129 ? -47.958 -3.294 81.404 1.00 56.91 129 SER A O 1
ATOM 1043 N N . GLY A 1 130 ? -46.093 -4.073 80.431 1.00 41.94 130 GLY A N 1
ATOM 1044 C CA . GLY A 1 130 ? -46.731 -5.285 79.934 1.00 41.94 130 GLY A CA 1
ATOM 1045 C C . GLY A 1 130 ? -45.727 -6.331 79.483 1.00 41.94 130 GLY A C 1
ATOM 1046 O O . GLY A 1 130 ? -45.140 -6.228 78.414 1.00 41.94 130 GLY A O 1
ATOM 1047 N N . ASP A 1 131 ? -45.551 -7.322 80.345 1.00 50.12 131 ASP A N 1
ATOM 1048 C CA . ASP A 1 131 ? -44.965 -8.639 80.122 1.00 50.12 131 ASP A CA 1
ATOM 1049 C C . ASP A 1 131 ? -45.323 -9.264 78.755 1.00 50.12 131 ASP A C 1
ATOM 1051 O O . ASP A 1 131 ? -46.488 -9.301 78.359 1.00 50.12 131 ASP A O 1
ATOM 1055 N N . ALA A 1 132 ? -44.323 -9.807 78.052 1.00 47.53 132 ALA A N 1
ATOM 1056 C CA . ALA A 1 132 ? -44.529 -10.687 76.903 1.00 47.53 132 ALA A CA 1
ATOM 1057 C C . ALA A 1 132 ? -43.350 -11.659 76.717 1.00 47.53 132 ALA A C 1
ATOM 1059 O O . ALA A 1 132 ? -42.682 -11.694 75.684 1.00 47.53 132 ALA A O 1
ATOM 1060 N N . ARG A 1 133 ? -43.114 -12.523 77.711 1.00 51.47 133 ARG A N 1
ATOM 1061 C CA . ARG A 1 133 ? -42.478 -13.828 77.461 1.00 51.47 133 ARG A CA 1
ATOM 1062 C C . ARG A 1 133 ? -43.423 -14.701 76.627 1.00 51.47 133 ARG A C 1
ATOM 1064 O O . ARG A 1 133 ? -44.221 -15.446 77.186 1.00 51.47 133 ARG A O 1
ATOM 1071 N N . LYS A 1 134 ? -43.356 -14.607 75.297 1.00 52.03 134 LYS A N 1
ATOM 1072 C CA . LYS A 1 134 ? -43.947 -15.574 74.348 1.00 52.03 134 LYS A CA 1
ATOM 1073 C C . LYS A 1 134 ? -43.423 -15.304 72.934 1.00 52.03 134 LYS A C 1
ATOM 1075 O O . LYS A 1 134 ? -43.888 -14.366 72.299 1.00 52.03 134 LYS A O 1
ATOM 1080 N N . SER A 1 135 ? -42.494 -16.129 72.439 1.00 46.28 135 SER A N 1
ATOM 1081 C CA . SER A 1 135 ? -42.452 -16.614 71.037 1.00 46.28 135 SER A CA 1
ATOM 1082 C C . SER A 1 135 ? -41.136 -17.323 70.665 1.00 46.28 135 SER A C 1
ATOM 1084 O O . SER A 1 135 ? -40.593 -17.099 69.595 1.00 46.28 135 SER A O 1
ATOM 1086 N N . ASP A 1 136 ? -40.684 -18.300 71.459 1.00 45.28 136 ASP A N 1
ATOM 1087 C CA . ASP A 1 136 ? -39.763 -19.343 70.958 1.00 45.28 136 ASP A CA 1
ATOM 1088 C C . ASP A 1 136 ? -40.535 -20.412 70.154 1.00 45.28 136 ASP A C 1
ATOM 1090 O O . ASP A 1 136 ? -40.405 -21.617 70.356 1.00 45.28 136 ASP A O 1
ATOM 1094 N N . LYS A 1 137 ? -41.419 -19.970 69.255 1.00 57.19 137 LYS A N 1
ATOM 1095 C CA . LYS A 1 137 ? -41.826 -20.781 68.110 1.00 57.19 137 LYS A CA 1
ATOM 1096 C C . LYS A 1 137 ? -40.981 -20.249 66.973 1.00 57.19 137 LYS A C 1
ATOM 1098 O O . LYS A 1 137 ? -41.283 -19.171 66.470 1.00 57.19 137 LYS A O 1
ATOM 1103 N N . GLU A 1 138 ? -39.914 -20.964 66.619 1.00 59.69 138 GLU A N 1
ATOM 1104 C CA . GLU A 1 138 ? -39.210 -20.740 65.357 1.00 59.69 138 GLU A CA 1
ATOM 1105 C C . GLU A 1 138 ? -40.261 -20.530 64.267 1.00 59.69 138 GLU A C 1
ATOM 1107 O O . GLU A 1 138 ? -41.044 -21.434 63.968 1.00 59.69 138 GLU A O 1
ATOM 1112 N N . ASN A 1 139 ? -40.348 -19.301 63.752 1.00 71.06 139 ASN A N 1
ATOM 1113 C CA . ASN A 1 139 ? -41.300 -18.974 62.706 1.00 71.06 139 ASN A CA 1
ATOM 1114 C C . ASN A 1 139 ? -40.986 -19.922 61.536 1.00 71.06 139 ASN A C 1
ATOM 1116 O O . ASN A 1 139 ? -39.868 -19.865 61.016 1.00 71.06 139 ASN A O 1
ATOM 1120 N N . PRO A 1 140 ? -41.909 -20.804 61.116 1.00 79.38 140 PRO A N 1
ATOM 1121 C CA . PRO A 1 140 ? -41.645 -21.765 60.044 1.00 79.38 140 PRO A CA 1
ATOM 1122 C C . PRO A 1 140 ? -41.258 -21.050 58.744 1.00 79.38 140 PRO A C 1
ATOM 1124 O O . PRO A 1 140 ? -40.467 -21.563 57.962 1.00 79.38 140 PRO A O 1
ATOM 1127 N N . GLU A 1 141 ? -41.734 -19.818 58.577 1.00 80.19 141 GLU A N 1
ATOM 1128 C CA . GLU A 1 141 ? -41.329 -18.890 57.528 1.00 80.19 141 GLU A CA 1
ATOM 1129 C C . GLU A 1 141 ? -39.856 -18.465 57.644 1.00 80.19 141 GLU A C 1
ATOM 1131 O O . GLU A 1 141 ? -39.137 -18.487 56.656 1.00 80.19 141 GLU A O 1
ATOM 1136 N N . VAL A 1 142 ? -39.345 -18.176 58.845 1.00 81.31 142 VAL A N 1
ATOM 1137 C CA . VAL A 1 142 ? -37.920 -17.855 59.059 1.00 81.31 142 VAL A CA 1
ATOM 1138 C C . VAL A 1 142 ? -37.035 -19.073 58.778 1.00 81.31 142 VAL A C 1
ATOM 1140 O O . VAL A 1 142 ? -35.945 -18.925 58.226 1.00 81.31 142 VAL A O 1
ATOM 1143 N N . SER A 1 143 ? -37.499 -20.280 59.109 1.00 83.69 143 SER A N 1
ATOM 1144 C CA . SER A 1 143 ? -36.794 -21.524 58.771 1.00 83.69 143 SER A CA 1
ATOM 1145 C C . SER A 1 143 ? -36.813 -21.800 57.258 1.00 83.69 143 SER A C 1
ATOM 1147 O O . SER A 1 143 ? -35.774 -22.102 56.670 1.00 83.69 143 SER A O 1
ATOM 1149 N N . ALA A 1 144 ? -37.956 -21.589 56.593 1.00 87.81 144 ALA A N 1
ATOM 1150 C CA . ALA A 1 144 ? -38.079 -21.686 55.139 1.00 87.81 144 ALA A CA 1
ATOM 1151 C C . ALA A 1 144 ? -37.176 -20.673 54.415 1.00 87.81 144 ALA A C 1
ATOM 1153 O O . ALA A 1 144 ? -36.422 -21.059 53.527 1.00 87.81 144 ALA A O 1
ATOM 1154 N N . LEU A 1 145 ? -37.159 -19.415 54.864 1.00 87.06 145 LEU A N 1
ATOM 1155 C CA . LEU A 1 145 ? -36.303 -18.357 54.316 1.00 87.06 145 LEU A CA 1
ATOM 1156 C C . LEU A 1 145 ? -34.809 -18.619 54.554 1.00 87.06 145 LEU A C 1
ATOM 1158 O O . LEU A 1 145 ? -33.975 -18.233 53.734 1.00 87.06 145 LEU A O 1
ATOM 1162 N N . ARG A 1 146 ? -34.432 -19.276 55.659 1.00 88.00 146 ARG A N 1
ATOM 1163 C CA . ARG A 1 146 ? -33.044 -19.718 55.890 1.00 88.00 146 ARG A CA 1
ATOM 1164 C C . ARG A 1 146 ? -32.640 -20.835 54.931 1.00 88.00 146 ARG A C 1
ATOM 1166 O O . ARG A 1 146 ? -31.530 -20.800 54.404 1.00 88.00 146 ARG A O 1
ATOM 1173 N N . ASN A 1 147 ? -33.533 -21.789 54.677 1.00 91.06 147 ASN A N 1
ATOM 1174 C CA . ASN A 1 147 ? -33.296 -22.866 53.717 1.00 91.06 147 ASN A CA 1
ATOM 1175 C C . ASN A 1 147 ? -33.218 -22.338 52.280 1.00 91.06 147 ASN A C 1
ATOM 1177 O O . ASN A 1 147 ? -32.322 -22.735 51.538 1.00 91.06 147 ASN A O 1
ATOM 1181 N N . GLU A 1 148 ? -34.095 -21.405 51.911 1.00 92.44 148 GLU A N 1
ATOM 1182 C CA . GLU A 1 148 ? -34.071 -20.740 50.608 1.00 92.44 148 GLU A CA 1
ATOM 1183 C C . GLU A 1 148 ? -32.791 -19.917 50.425 1.00 92.44 148 GLU A C 1
ATOM 1185 O O . GLU A 1 148 ? -32.095 -20.099 49.432 1.00 92.44 148 GLU A O 1
ATOM 1190 N N . ASN A 1 149 ? -32.392 -19.106 51.412 1.00 88.38 149 ASN A N 1
ATOM 1191 C CA . ASN A 1 149 ? -31.107 -18.401 51.361 1.00 88.38 149 ASN A CA 1
ATOM 1192 C C . ASN A 1 149 ? -29.920 -19.367 51.254 1.00 88.38 149 ASN A C 1
ATOM 1194 O O . ASN A 1 149 ? -28.986 -19.106 50.503 1.00 88.38 149 ASN A O 1
ATOM 1198 N N . SER A 1 150 ? -29.947 -20.500 51.962 1.00 93.94 150 SER A N 1
ATOM 1199 C CA . SER A 1 150 ? -28.896 -21.515 51.838 1.00 93.94 150 SER A CA 1
ATOM 1200 C C . SER A 1 150 ? -28.847 -22.131 50.435 1.00 93.94 150 SER A C 1
ATOM 1202 O O . SER A 1 150 ? -27.757 -22.386 49.923 1.00 93.94 150 SER A O 1
ATOM 1204 N N . ALA A 1 151 ? -29.999 -22.347 49.796 1.00 92.50 151 ALA A N 1
ATOM 1205 C CA . ALA A 1 151 ? -30.073 -22.826 48.419 1.00 92.50 151 ALA A CA 1
ATOM 1206 C C . ALA A 1 151 ? -29.569 -21.770 47.421 1.00 92.50 151 ALA A C 1
ATOM 1208 O O . ALA A 1 151 ? -28.757 -22.092 46.559 1.00 92.50 151 ALA A O 1
ATOM 1209 N N . LEU A 1 152 ? -29.965 -20.506 47.591 1.00 94.44 152 LEU A N 1
ATOM 1210 C CA . LEU A 1 152 ? -29.526 -19.396 46.744 1.00 94.44 152 LEU A CA 1
ATOM 1211 C C . LEU A 1 152 ? -28.018 -19.141 46.843 1.00 94.44 152 LEU A C 1
ATOM 1213 O O . LEU A 1 152 ? -27.391 -18.854 45.829 1.00 94.44 152 LEU A O 1
ATOM 1217 N N . VAL A 1 153 ? -27.420 -19.285 48.030 1.00 94.00 153 VAL A N 1
ATOM 1218 C CA . VAL A 1 153 ? -25.959 -19.194 48.202 1.00 94.00 153 VAL A CA 1
ATOM 1219 C C . VAL A 1 153 ? -25.252 -20.313 47.434 1.00 94.00 153 VAL A C 1
ATOM 1221 O O . VAL A 1 153 ? -24.308 -20.038 46.705 1.00 94.00 153 VAL A O 1
ATOM 1224 N N . LYS A 1 154 ? -25.747 -21.555 47.510 1.00 94.88 154 LYS A N 1
ATOM 1225 C CA . LYS A 1 154 ? -25.175 -22.676 46.742 1.00 94.88 154 LYS A CA 1
ATOM 1226 C C . LYS A 1 154 ? -25.302 -22.479 45.231 1.00 94.88 154 LYS A C 1
ATOM 1228 O O . LYS A 1 154 ? -24.381 -22.827 44.496 1.00 94.88 154 LYS A O 1
ATOM 1233 N N . ASP A 1 155 ? -26.423 -21.933 44.765 1.00 94.31 155 ASP A N 1
ATOM 1234 C CA . ASP A 1 155 ? -26.622 -21.618 43.348 1.00 94.31 155 ASP A CA 1
ATOM 1235 C C . ASP A 1 155 ? -25.741 -20.449 42.889 1.00 94.31 155 ASP A C 1
ATOM 1237 O O . ASP A 1 155 ? -25.235 -20.471 41.767 1.00 94.31 155 ASP A O 1
ATOM 1241 N N . LEU A 1 156 ? -25.511 -19.454 43.751 1.00 91.81 156 LEU A N 1
ATOM 1242 C CA . LEU A 1 156 ? -24.543 -18.383 43.507 1.00 91.81 156 LEU A CA 1
ATOM 1243 C C . LEU A 1 156 ? -23.121 -18.933 43.400 1.00 91.81 156 LEU A C 1
ATOM 1245 O O . LEU A 1 156 ? -22.441 -18.616 42.429 1.00 91.81 156 LEU A O 1
ATOM 1249 N N . ASP A 1 157 ? -22.701 -19.798 44.324 1.00 93.88 157 ASP A N 1
ATOM 1250 C CA . ASP A 1 157 ? -21.378 -20.432 44.287 1.00 93.88 157 ASP A CA 1
ATOM 1251 C C . ASP A 1 157 ? -21.210 -21.297 43.028 1.00 93.88 157 ASP A C 1
ATOM 1253 O O . ASP A 1 157 ? -20.167 -21.269 42.372 1.00 93.88 157 ASP A O 1
ATOM 1257 N N . ARG A 1 158 ? -22.255 -22.038 42.631 1.00 94.12 158 ARG A N 1
ATOM 1258 C CA . ARG A 1 158 ? -22.256 -22.812 41.381 1.00 94.12 158 ARG A CA 1
ATOM 1259 C C . ARG A 1 158 ? -22.110 -21.906 40.159 1.00 94.12 158 ARG A C 1
ATOM 1261 O O . ARG A 1 158 ? -21.280 -22.199 39.302 1.00 94.12 158 ARG A O 1
ATOM 1268 N N . LYS A 1 159 ? -22.879 -20.817 40.080 1.00 94.06 159 LYS A N 1
ATOM 1269 C CA . LYS A 1 159 ? -22.792 -19.861 38.964 1.00 94.06 159 LYS A CA 1
ATOM 1270 C C . LYS A 1 159 ? -21.451 -19.137 38.920 1.00 94.06 159 LYS A C 1
ATOM 1272 O O . LYS A 1 159 ? -20.928 -18.909 37.836 1.00 94.06 159 LYS A O 1
ATOM 1277 N N . ASP A 1 160 ? -20.875 -18.801 40.070 1.00 94.06 160 ASP A N 1
ATOM 1278 C CA . ASP A 1 160 ? -19.537 -18.210 40.147 1.00 94.06 160 ASP A CA 1
ATOM 1279 C C . ASP A 1 160 ? -18.470 -19.185 39.623 1.00 94.06 160 ASP A C 1
ATOM 1281 O O . ASP A 1 160 ? -17.582 -18.799 38.861 1.00 94.06 160 ASP A O 1
ATOM 1285 N N . HIS A 1 161 ? -18.593 -20.477 39.944 1.00 93.56 161 HIS A N 1
ATOM 1286 C CA . HIS A 1 161 ? -17.743 -21.516 39.363 1.00 93.56 161 HIS A CA 1
ATOM 1287 C C . HIS A 1 161 ? -17.942 -21.691 37.850 1.00 93.56 161 HIS A C 1
ATOM 1289 O O . HIS A 1 161 ? -16.947 -21.820 37.137 1.00 93.56 161 HIS A O 1
ATOM 1295 N N . GLU A 1 162 ? -19.181 -21.663 37.348 1.00 92.81 162 GLU A N 1
ATOM 1296 C CA . GLU A 1 162 ? -19.473 -21.710 35.906 1.00 92.81 162 GLU A CA 1
ATOM 1297 C C . GLU A 1 162 ? -18.864 -20.518 35.164 1.00 92.81 162 GLU A C 1
ATOM 1299 O O . GLU A 1 162 ? -18.157 -20.712 34.179 1.00 92.81 162 GLU A O 1
ATOM 1304 N N . LEU A 1 163 ? -19.042 -19.295 35.671 1.00 90.75 163 LEU A N 1
ATOM 1305 C CA . LEU A 1 163 ? -18.468 -18.091 35.062 1.00 90.75 163 LEU A CA 1
ATOM 1306 C C . LEU A 1 163 ? -16.936 -18.129 35.039 1.00 90.75 163 LEU A C 1
ATOM 1308 O O . LEU A 1 163 ? -16.318 -17.753 34.044 1.00 90.75 163 LEU A O 1
ATOM 1312 N N . LYS A 1 164 ? -16.305 -18.615 36.115 1.00 93.31 164 LYS A N 1
ATOM 1313 C CA . LYS A 1 164 ? -14.847 -18.810 36.160 1.00 93.31 164 LYS A CA 1
ATOM 1314 C C . LYS A 1 164 ? -14.379 -19.846 35.142 1.00 93.31 164 LYS A C 1
ATOM 1316 O O . LYS A 1 164 ? -13.330 -19.656 34.528 1.00 93.31 164 LYS A O 1
ATOM 1321 N N . TYR A 1 165 ? -15.136 -20.926 34.968 1.00 91.50 165 TYR A N 1
ATOM 1322 C CA . TYR A 1 165 ? -14.833 -21.954 33.981 1.00 91.50 165 TYR A CA 1
ATOM 1323 C C . TYR A 1 165 ? -14.967 -21.417 32.551 1.00 91.50 165 TYR A C 1
ATOM 1325 O O . TYR A 1 165 ? -14.041 -21.585 31.762 1.00 91.50 165 TYR A O 1
ATOM 1333 N N . GLU A 1 166 ? -16.048 -20.700 32.233 1.00 89.94 166 GLU A N 1
ATOM 1334 C CA . GLU A 1 166 ? -16.220 -20.085 30.912 1.00 89.94 166 GLU A CA 1
ATOM 1335 C C . GLU A 1 166 ? -15.128 -19.058 30.609 1.00 89.94 166 GLU A C 1
ATOM 1337 O O . GLU A 1 166 ? -14.545 -19.084 29.525 1.00 89.94 166 GLU A O 1
ATOM 1342 N N . TYR A 1 167 ? -14.775 -18.207 31.579 1.00 92.50 167 TYR A N 1
ATOM 1343 C CA . TYR A 1 167 ? -13.666 -17.268 31.417 1.00 92.50 167 TYR A CA 1
ATOM 1344 C C . TYR A 1 167 ? -12.349 -17.998 31.126 1.00 92.50 167 TYR A C 1
ATOM 1346 O O . TYR A 1 167 ? -11.595 -17.590 30.244 1.00 92.50 167 TYR A O 1
ATOM 1354 N N . PHE A 1 168 ? -12.083 -19.104 31.827 1.00 93.56 168 PHE A N 1
ATOM 1355 C CA . PHE A 1 168 ? -10.903 -19.930 31.583 1.00 93.56 168 PHE A CA 1
ATOM 1356 C C . PHE A 1 168 ? -10.917 -20.570 30.187 1.00 93.56 168 PHE A C 1
ATOM 1358 O O . PHE A 1 168 ? -9.877 -20.597 29.531 1.00 93.56 168 PHE A O 1
ATOM 1365 N N . CYS A 1 169 ? -12.071 -21.041 29.708 1.00 90.69 169 CYS A N 1
ATOM 1366 C CA . CYS A 1 169 ? -12.228 -21.562 28.348 1.00 90.69 169 CYS A CA 1
ATOM 1367 C C . CYS A 1 169 ? -11.919 -20.495 27.293 1.00 90.69 169 CYS A C 1
ATOM 1369 O O . CYS A 1 169 ? -11.082 -20.732 26.429 1.00 90.69 169 CYS A O 1
ATOM 1371 N N . VAL A 1 170 ? -12.495 -19.296 27.421 1.00 94.38 170 VAL A N 1
ATOM 1372 C CA . VAL A 1 170 ? -12.231 -18.180 26.497 1.00 94.38 170 VAL A CA 1
ATOM 1373 C C . VAL A 1 170 ? -10.752 -17.788 26.505 1.00 94.38 170 VAL A C 1
ATOM 1375 O O . VAL A 1 170 ? -10.160 -17.560 25.450 1.00 94.38 170 VAL A O 1
ATOM 1378 N N . LEU A 1 171 ? -10.124 -17.739 27.685 1.00 93.62 171 LEU A N 1
ATOM 1379 C CA . LEU A 1 171 ? -8.696 -17.436 27.794 1.00 93.62 171 LEU A CA 1
ATOM 1380 C C . LEU A 1 171 ? -7.838 -18.511 27.122 1.00 93.62 171 LEU A C 1
ATOM 1382 O O . LEU A 1 171 ? -6.867 -18.186 26.444 1.00 93.62 171 LEU A O 1
ATOM 1386 N N . LYS A 1 172 ? -8.198 -19.784 27.304 1.00 95.94 172 LYS A N 1
ATOM 1387 C CA . LYS A 1 172 ? -7.501 -20.917 26.697 1.00 95.94 172 LYS A CA 1
ATOM 1388 C C . LYS A 1 172 ? -7.614 -20.890 25.174 1.00 95.94 172 LYS A C 1
ATOM 1390 O O . LYS A 1 172 ? -6.605 -21.089 24.505 1.00 95.94 172 LYS A O 1
ATOM 1395 N N . ASP A 1 173 ? -8.793 -20.587 24.642 1.00 95.38 173 ASP A N 1
ATOM 1396 C CA . ASP A 1 173 ? -9.006 -20.451 23.201 1.00 95.38 173 ASP A CA 1
ATOM 1397 C C . ASP A 1 173 ? -8.187 -19.288 22.633 1.00 95.38 173 ASP A C 1
ATOM 1399 O O . ASP A 1 173 ? -7.534 -19.433 21.601 1.00 95.38 173 ASP A O 1
ATOM 1403 N N . ARG A 1 174 ? -8.122 -18.158 23.351 1.00 95.62 174 ARG A N 1
ATOM 1404 C CA . ARG A 1 174 ? -7.286 -17.019 22.955 1.00 95.62 174 ARG A CA 1
ATOM 1405 C C . ARG A 1 174 ? -5.793 -17.343 22.985 1.00 95.62 174 ARG A C 1
ATOM 1407 O O . ARG A 1 174 ? -5.065 -16.914 22.094 1.00 95.62 174 ARG A O 1
ATOM 1414 N N . VAL A 1 175 ? -5.323 -18.073 23.998 1.00 96.31 175 VAL A N 1
ATOM 1415 C CA . VAL A 1 175 ? -3.927 -18.536 24.063 1.00 96.31 175 VAL A CA 1
ATOM 1416 C C . VAL A 1 175 ? -3.629 -19.462 22.890 1.00 96.31 175 VAL A C 1
ATOM 1418 O O . VAL A 1 175 ? -2.628 -19.259 22.213 1.00 96.31 175 VAL A O 1
ATOM 1421 N N . HIS A 1 176 ? -4.524 -20.404 22.595 1.00 96.88 176 HIS A N 1
ATOM 1422 C CA . HIS A 1 176 ? -4.357 -21.312 21.468 1.00 96.88 176 HIS A CA 1
ATOM 1423 C C . HIS A 1 176 ? -4.309 -20.568 20.126 1.00 96.88 176 HIS A C 1
ATOM 1425 O O . HIS A 1 176 ? -3.449 -20.837 19.293 1.00 96.88 176 HIS A O 1
ATOM 1431 N N . GLU A 1 177 ? -5.178 -19.576 19.926 1.00 96.06 177 GLU A N 1
ATOM 1432 C CA . GLU A 1 177 ? -5.145 -18.719 18.739 1.00 96.06 177 GLU A CA 1
ATOM 1433 C C . GLU A 1 177 ? -3.796 -17.988 18.617 1.00 96.06 177 GLU A C 1
ATOM 1435 O O . GLU A 1 177 ? -3.167 -18.022 17.559 1.00 96.06 177 GLU A O 1
ATOM 1440 N N . LEU A 1 178 ? -3.300 -17.395 19.709 1.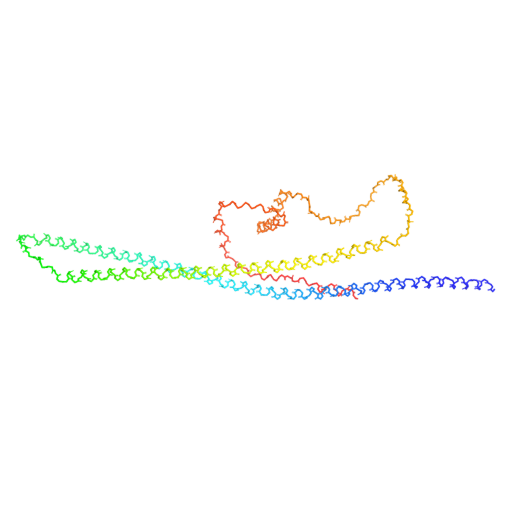00 95.38 178 LEU A N 1
ATOM 1441 C CA . LEU A 1 178 ? -1.999 -16.722 19.721 1.00 95.38 178 LEU A CA 1
ATOM 1442 C C . LEU A 1 178 ? -0.843 -17.684 19.403 1.00 95.38 178 LEU A C 1
ATOM 1444 O O . LEU A 1 178 ? 0.026 -17.337 18.602 1.00 95.38 178 LEU A O 1
ATOM 1448 N N . GLU A 1 179 ? -0.858 -18.898 19.954 1.00 95.44 179 GLU A N 1
ATOM 1449 C CA . GLU A 1 179 ? 0.116 -19.950 19.634 1.00 95.44 179 GLU A CA 1
ATOM 1450 C C . GLU A 1 179 ? 0.097 -20.285 18.136 1.00 95.44 179 GLU A C 1
ATOM 1452 O O . GLU A 1 179 ? 1.141 -20.256 17.488 1.00 95.44 179 GLU A O 1
ATOM 1457 N N . THR A 1 180 ? -1.087 -20.478 17.542 1.00 95.69 180 THR A N 1
ATOM 1458 C CA . THR A 1 180 ? -1.190 -20.757 16.099 1.00 95.69 180 THR A CA 1
ATOM 1459 C C . THR A 1 180 ? -0.697 -19.597 15.231 1.00 95.69 180 THR A C 1
ATOM 1461 O O . THR A 1 180 ? -0.073 -19.822 14.192 1.00 95.69 180 THR A O 1
ATOM 1464 N N . THR A 1 181 ? -0.933 -18.343 15.637 1.00 94.88 181 THR A N 1
ATOM 1465 C CA . THR A 1 181 ? -0.409 -17.182 14.902 1.00 94.88 181 THR A CA 1
ATOM 1466 C C . THR A 1 181 ? 1.112 -17.091 14.980 1.00 94.88 181 THR A C 1
ATOM 1468 O O . THR A 1 181 ? 1.748 -16.804 13.965 1.00 94.88 181 THR A O 1
ATOM 1471 N N . LEU A 1 182 ? 1.695 -17.401 16.142 1.00 94.94 182 LEU A N 1
ATOM 1472 C CA . LEU A 1 182 ? 3.140 -17.427 16.334 1.00 94.94 182 LEU A CA 1
ATOM 1473 C C . LEU A 1 182 ? 3.792 -18.527 15.485 1.00 94.94 182 LEU A C 1
ATOM 1475 O O . LEU A 1 182 ? 4.778 -18.259 14.800 1.00 94.94 182 LEU A O 1
ATOM 1479 N N . ASP A 1 183 ? 3.214 -19.729 15.467 1.00 96.44 183 ASP A N 1
ATOM 1480 C CA . ASP A 1 183 ? 3.704 -20.846 14.651 1.00 96.44 183 ASP A CA 1
ATOM 1481 C C . ASP A 1 183 ? 3.671 -20.510 13.152 1.00 96.44 183 ASP A C 1
ATOM 1483 O O . ASP A 1 183 ? 4.632 -20.769 12.420 1.00 96.44 183 ASP A O 1
ATOM 1487 N N . ASN A 1 184 ? 2.595 -19.867 12.687 1.00 95.25 184 ASN A N 1
ATOM 1488 C CA . ASN A 1 184 ? 2.478 -19.406 11.303 1.00 95.25 184 ASN A CA 1
ATOM 1489 C C . ASN A 1 184 ? 3.526 -18.338 10.960 1.00 95.25 184 ASN A C 1
ATOM 1491 O O . ASN A 1 184 ? 4.128 -18.386 9.883 1.00 95.25 184 ASN A O 1
ATOM 1495 N N . GLU A 1 185 ? 3.776 -17.383 11.859 1.00 95.06 185 GLU A N 1
ATOM 1496 C CA . GLU A 1 185 ? 4.800 -16.359 11.653 1.00 95.06 185 GLU A CA 1
ATOM 1497 C C . GLU A 1 185 ? 6.202 -16.977 11.584 1.00 95.06 185 GLU A C 1
ATOM 1499 O O . GLU A 1 185 ? 6.962 -16.685 10.654 1.00 95.06 185 GLU A O 1
ATOM 1504 N N . GLN A 1 186 ? 6.524 -17.895 12.497 1.00 95.50 186 GLN A N 1
ATOM 1505 C CA . GLN A 1 186 ? 7.788 -18.629 12.477 1.00 95.50 186 GLN A CA 1
ATOM 1506 C C . GLN A 1 186 ? 7.950 -19.435 11.179 1.00 95.50 186 GLN A C 1
ATOM 1508 O O . GLN A 1 186 ? 9.007 -19.379 10.545 1.00 95.50 186 GLN A O 1
ATOM 1513 N N . ALA A 1 187 ? 6.902 -20.123 10.717 1.00 94.88 187 ALA A N 1
ATOM 1514 C CA . ALA A 1 187 ? 6.927 -20.865 9.456 1.00 94.88 187 ALA A CA 1
ATOM 1515 C C . ALA A 1 187 ? 7.162 -19.952 8.237 1.00 94.88 187 ALA A C 1
ATOM 1517 O O . ALA A 1 187 ? 7.929 -20.303 7.330 1.00 94.88 187 ALA A O 1
ATOM 1518 N N . MET A 1 188 ? 6.556 -18.759 8.218 1.00 95.06 188 MET A N 1
ATOM 1519 C CA . MET A 1 188 ? 6.793 -17.760 7.173 1.00 95.06 188 MET A CA 1
ATOM 1520 C C . MET A 1 188 ? 8.229 -17.233 7.197 1.00 95.06 188 MET A C 1
ATOM 1522 O O . MET A 1 188 ? 8.857 -17.134 6.141 1.00 95.06 188 MET A O 1
ATOM 1526 N N . GLN A 1 189 ? 8.775 -16.926 8.377 1.00 94.88 189 GLN A N 1
ATOM 1527 C CA . GLN A 1 189 ? 10.158 -16.460 8.517 1.00 94.88 189 GLN A CA 1
ATOM 1528 C C . GLN A 1 189 ? 11.160 -17.526 8.052 1.00 94.88 189 GLN A C 1
ATOM 1530 O O . GLN A 1 189 ? 12.070 -17.220 7.281 1.00 94.88 189 GLN A O 1
ATOM 1535 N N . VAL A 1 190 ? 10.955 -18.791 8.433 1.00 96.88 190 VAL A N 1
ATOM 1536 C CA . VAL A 1 190 ? 11.783 -19.916 7.966 1.00 96.88 190 VAL A CA 1
ATOM 1537 C C . VAL A 1 190 ? 11.693 -20.081 6.449 1.00 96.88 190 VAL A C 1
ATOM 1539 O O . VAL A 1 190 ? 12.708 -20.319 5.795 1.00 96.88 190 VAL A O 1
ATOM 1542 N N . SER A 1 191 ? 10.501 -19.932 5.870 1.00 96.50 191 SER A N 1
ATOM 1543 C CA . SER A 1 191 ? 10.315 -20.027 4.418 1.00 96.50 191 SER A CA 1
ATOM 1544 C C . SER A 1 191 ? 11.048 -18.904 3.677 1.00 96.50 191 SER A C 1
ATOM 1546 O O . SER A 1 191 ? 11.773 -19.186 2.725 1.00 96.50 191 SER A O 1
ATOM 1548 N N . ARG A 1 192 ? 10.962 -17.657 4.165 1.00 95.69 192 ARG A N 1
ATOM 1549 C CA . ARG A 1 192 ? 11.723 -16.517 3.618 1.00 95.69 192 ARG A CA 1
ATOM 1550 C C . ARG A 1 192 ? 13.233 -16.717 3.731 1.00 95.69 192 ARG A C 1
ATOM 1552 O O . ARG A 1 192 ? 13.962 -16.415 2.793 1.00 95.69 192 ARG A O 1
ATOM 1559 N N . LEU A 1 193 ? 13.716 -17.248 4.856 1.00 96.06 193 LEU A N 1
ATOM 1560 C CA . LEU A 1 193 ? 15.138 -17.560 5.026 1.00 96.06 193 LEU A CA 1
ATOM 1561 C C . LEU A 1 193 ? 15.611 -18.626 4.035 1.00 96.06 193 LEU A C 1
ATOM 1563 O O . LEU A 1 193 ? 16.692 -18.484 3.472 1.00 96.06 193 LEU A O 1
ATOM 1567 N N . LYS A 1 194 ? 14.806 -19.664 3.780 1.00 96.12 194 LYS A N 1
ATOM 1568 C CA . LYS A 1 194 ? 15.126 -20.686 2.772 1.00 96.12 194 LYS A CA 1
ATOM 1569 C C . LYS A 1 194 ? 15.181 -20.106 1.361 1.00 96.12 194 LYS A C 1
ATOM 1571 O O . LYS A 1 194 ? 16.118 -20.410 0.632 1.00 96.12 194 LYS A O 1
ATOM 1576 N N . GLU A 1 195 ? 14.221 -19.259 0.994 1.00 96.06 195 GLU A N 1
ATOM 1577 C CA . GLU A 1 195 ? 14.217 -18.579 -0.305 1.00 96.06 195 GLU A CA 1
ATOM 1578 C C . GLU A 1 195 ? 15.451 -17.680 -0.468 1.00 96.06 195 GLU A C 1
ATOM 1580 O O . GLU A 1 195 ? 16.145 -17.759 -1.480 1.00 96.06 195 GLU A O 1
ATOM 1585 N N . ASN A 1 196 ? 15.794 -16.897 0.558 1.00 95.75 196 ASN A N 1
ATOM 1586 C CA . ASN A 1 196 ? 17.007 -16.078 0.566 1.00 95.75 196 ASN A CA 1
ATOM 1587 C C . ASN A 1 196 ? 18.284 -16.924 0.477 1.00 95.75 196 ASN A C 1
ATOM 1589 O O . ASN A 1 196 ? 19.214 -16.570 -0.240 1.00 95.75 196 ASN A O 1
ATOM 1593 N N . GLN A 1 197 ? 18.339 -18.062 1.170 1.00 95.75 197 GLN A N 1
ATOM 1594 C CA . GLN A 1 197 ? 19.471 -18.977 1.058 1.00 95.75 197 GLN A CA 1
ATOM 1595 C C . GLN A 1 197 ? 19.607 -19.512 -0.374 1.00 95.75 197 GLN A C 1
ATOM 1597 O O . GLN A 1 197 ? 20.715 -19.599 -0.896 1.00 95.75 197 GLN A O 1
ATOM 1602 N N . GLU A 1 198 ? 18.493 -19.831 -1.034 1.00 96.00 198 GLU A N 1
ATOM 1603 C CA . GLU A 1 198 ? 18.501 -20.298 -2.419 1.00 96.00 198 GLU A CA 1
ATOM 1604 C C . GLU A 1 198 ? 18.942 -19.199 -3.396 1.00 96.00 198 GLU A C 1
ATOM 1606 O O . GLU A 1 198 ? 19.723 -19.466 -4.313 1.00 96.00 198 GLU A O 1
ATOM 1611 N N . THR A 1 199 ? 18.491 -17.955 -3.203 1.00 95.75 199 THR A N 1
ATOM 1612 C CA . THR A 1 199 ? 18.932 -16.827 -4.037 1.00 95.75 199 THR A CA 1
ATOM 1613 C C . THR A 1 199 ? 20.420 -16.552 -3.857 1.00 95.75 199 THR A C 1
ATOM 1615 O O . THR A 1 199 ? 21.115 -16.395 -4.862 1.00 95.75 199 THR A O 1
ATOM 1618 N N . ILE A 1 200 ? 20.933 -16.595 -2.623 1.00 94.69 200 ILE A N 1
ATOM 1619 C CA . ILE A 1 200 ? 22.370 -16.501 -2.340 1.00 94.69 200 ILE A CA 1
ATOM 1620 C C . ILE A 1 200 ? 23.118 -17.628 -3.055 1.00 94.69 200 ILE A C 1
ATOM 1622 O O . ILE A 1 200 ? 24.035 -17.342 -3.817 1.00 94.69 200 ILE A O 1
ATOM 1626 N N . SER A 1 201 ? 22.687 -18.886 -2.925 1.00 95.56 201 SER A N 1
ATOM 1627 C CA . SER A 1 201 ? 23.339 -20.008 -3.613 1.00 95.56 201 SER A CA 1
ATOM 1628 C C . SER A 1 201 ? 23.308 -19.881 -5.143 1.00 95.56 201 SER A C 1
ATOM 1630 O O . SER A 1 201 ? 24.268 -20.258 -5.820 1.00 95.56 201 SER A O 1
ATOM 1632 N N . ARG A 1 202 ? 22.241 -19.314 -5.727 1.00 94.94 202 ARG A N 1
ATOM 1633 C CA . ARG A 1 202 ? 22.201 -18.997 -7.167 1.00 94.94 202 ARG A CA 1
ATOM 1634 C C . ARG A 1 202 ? 23.205 -17.904 -7.537 1.00 94.94 202 ARG A C 1
ATOM 1636 O O . ARG A 1 202 ? 23.893 -18.051 -8.547 1.00 94.94 202 ARG A O 1
ATOM 1643 N N . LEU A 1 203 ? 23.301 -16.837 -6.744 1.00 93.50 203 LEU A N 1
ATOM 1644 C CA . LEU A 1 203 ? 24.255 -15.747 -6.964 1.00 93.50 203 LEU A CA 1
ATOM 1645 C C . LEU A 1 203 ? 25.703 -16.226 -6.811 1.00 93.50 203 LEU A C 1
ATOM 1647 O O . LEU A 1 203 ? 26.525 -15.935 -7.674 1.00 93.50 203 LEU A O 1
ATOM 1651 N N . GLU A 1 204 ? 26.006 -17.035 -5.796 1.00 92.75 204 GLU A N 1
ATOM 1652 C CA . GLU A 1 204 ? 27.319 -17.668 -5.608 1.00 92.75 204 GLU A CA 1
ATOM 1653 C C . GLU A 1 204 ? 27.709 -18.517 -6.822 1.00 92.75 204 GLU A C 1
ATOM 1655 O O . GLU A 1 204 ? 28.836 -18.438 -7.311 1.00 92.75 204 GLU A O 1
ATOM 1660 N N . MET A 1 205 ? 26.763 -19.283 -7.376 1.00 92.56 205 MET A N 1
ATOM 1661 C CA . MET A 1 205 ? 26.996 -20.071 -8.585 1.00 92.56 205 MET A CA 1
ATOM 1662 C C . MET A 1 205 ? 27.256 -19.191 -9.816 1.00 92.56 205 MET A C 1
ATOM 1664 O O . MET A 1 205 ? 28.110 -19.527 -10.640 1.00 92.56 205 MET A O 1
ATOM 1668 N N . GLN A 1 206 ? 26.542 -18.072 -9.962 1.00 91.50 206 GLN A N 1
ATOM 1669 C CA . GLN A 1 206 ? 26.787 -17.106 -11.040 1.00 91.50 206 GLN A CA 1
ATOM 1670 C C . GLN A 1 206 ? 28.167 -16.454 -10.903 1.00 91.50 206 GLN A C 1
ATOM 1672 O O . GLN A 1 206 ? 28.907 -16.371 -11.884 1.00 91.50 206 GLN A O 1
ATOM 1677 N N . LEU A 1 207 ? 28.547 -16.073 -9.684 1.00 87.44 207 LEU A N 1
ATOM 1678 C CA . LEU A 1 207 ? 29.831 -15.450 -9.377 1.00 87.44 207 LEU A CA 1
ATOM 1679 C C . LEU A 1 207 ? 30.992 -16.430 -9.606 1.00 87.44 207 LEU A C 1
ATOM 1681 O O . LEU A 1 207 ? 31.992 -16.076 -10.227 1.00 87.44 207 LEU A O 1
ATOM 1685 N N . ALA A 1 208 ? 30.822 -17.701 -9.230 1.00 87.00 208 ALA A N 1
ATOM 1686 C CA . ALA A 1 208 ? 31.777 -18.766 -9.531 1.00 87.00 208 ALA A CA 1
ATOM 1687 C C . ALA A 1 208 ? 31.936 -19.013 -11.044 1.00 87.00 208 ALA A C 1
ATOM 1689 O O . ALA A 1 208 ? 33.042 -19.287 -11.514 1.00 87.00 208 ALA A O 1
ATOM 1690 N N . ARG A 1 209 ? 30.859 -18.911 -11.837 1.00 82.75 209 ARG A N 1
ATOM 1691 C CA . ARG A 1 209 ? 30.943 -19.006 -13.308 1.00 82.75 209 ARG A CA 1
ATOM 1692 C C . ARG A 1 209 ? 31.701 -17.825 -13.913 1.00 82.75 209 ARG A C 1
ATOM 1694 O O . ARG A 1 209 ? 32.544 -18.055 -14.776 1.00 82.75 209 ARG A O 1
ATOM 1701 N N . HIS A 1 210 ? 31.432 -16.606 -13.445 1.00 79.50 210 HIS A N 1
ATOM 1702 C CA . HIS A 1 210 ? 32.116 -15.398 -13.913 1.00 79.50 210 HIS A CA 1
ATOM 1703 C C . HIS A 1 210 ? 33.616 -15.447 -13.601 1.00 79.50 210 HIS A C 1
ATOM 1705 O O . HIS A 1 210 ? 34.438 -15.304 -14.500 1.00 79.50 210 HIS A O 1
ATOM 1711 N N . ASN A 1 211 ? 33.977 -15.793 -12.362 1.00 75.25 211 ASN A N 1
ATOM 1712 C CA . ASN A 1 211 ? 35.374 -15.894 -11.941 1.00 75.25 211 ASN A CA 1
ATOM 1713 C C . ASN A 1 211 ? 36.158 -16.946 -12.759 1.00 75.25 211 ASN A C 1
ATOM 1715 O O . ASN A 1 211 ? 37.301 -16.729 -13.147 1.00 75.25 211 ASN A O 1
ATOM 1719 N N . ASN A 1 212 ? 35.529 -18.075 -13.109 1.00 71.62 212 ASN A N 1
ATOM 1720 C CA . ASN A 1 212 ? 36.146 -19.078 -13.987 1.00 71.62 212 ASN A CA 1
ATOM 1721 C C . ASN A 1 212 ? 36.316 -18.602 -15.446 1.00 71.62 212 ASN A C 1
ATOM 1723 O O . ASN A 1 212 ? 37.232 -19.062 -16.129 1.00 71.62 212 ASN A O 1
ATOM 1727 N N . HIS A 1 213 ? 35.447 -17.716 -15.947 1.00 63.84 213 HIS A N 1
ATOM 1728 C CA . HIS A 1 213 ? 35.619 -17.089 -17.264 1.00 63.84 213 HIS A CA 1
ATOM 1729 C C . HIS A 1 213 ? 36.757 -16.061 -17.261 1.00 63.84 213 HIS A C 1
ATOM 1731 O O . HIS A 1 213 ? 37.571 -16.086 -18.182 1.00 63.84 213 HIS A O 1
ATOM 1737 N N . ASP A 1 214 ? 36.881 -15.248 -16.210 1.00 60.47 214 ASP A N 1
ATOM 1738 C CA . ASP A 1 214 ? 37.952 -14.248 -16.083 1.00 60.47 214 ASP A CA 1
ATOM 1739 C C . ASP A 1 214 ? 39.342 -14.894 -15.978 1.00 60.47 214 ASP A C 1
ATOM 1741 O O . ASP A 1 214 ? 40.292 -14.457 -16.633 1.00 60.47 214 ASP A O 1
ATOM 1745 N N . VAL A 1 215 ? 39.469 -15.991 -15.221 1.00 59.78 215 VAL A N 1
ATOM 1746 C CA . VAL A 1 215 ? 40.727 -16.755 -15.113 1.00 59.78 215 VAL A CA 1
ATOM 1747 C C . VAL A 1 215 ? 41.103 -17.410 -16.446 1.00 59.78 215 VAL A C 1
ATOM 1749 O O . VAL A 1 215 ? 42.277 -17.426 -16.821 1.00 59.78 215 VAL A O 1
ATOM 1752 N N . ARG A 1 216 ? 40.124 -17.925 -17.202 1.00 58.22 216 ARG A N 1
ATOM 1753 C CA . ARG A 1 216 ? 40.377 -18.537 -18.515 1.00 58.22 216 ARG A CA 1
ATOM 1754 C C . ARG A 1 216 ? 40.753 -17.496 -19.572 1.00 58.22 216 ARG A C 1
ATOM 1756 O O . ARG A 1 216 ? 41.725 -17.707 -20.290 1.00 58.22 216 ARG A O 1
ATOM 1763 N N . ALA A 1 217 ? 40.058 -16.361 -19.613 1.00 57.66 217 ALA A N 1
ATOM 1764 C CA . ALA A 1 217 ? 40.387 -15.248 -20.503 1.00 57.66 217 ALA A CA 1
ATOM 1765 C C . ALA A 1 217 ? 41.774 -14.653 -20.195 1.00 57.66 217 ALA A C 1
ATOM 1767 O O . ALA A 1 217 ? 42.530 -14.334 -21.112 1.00 57.66 217 ALA A O 1
ATOM 1768 N N . SER A 1 218 ? 42.146 -14.576 -18.913 1.00 57.78 218 SER A N 1
ATOM 1769 C CA . SER A 1 218 ? 43.469 -14.101 -18.491 1.00 57.78 218 SER A CA 1
ATOM 1770 C C . SER A 1 218 ? 44.592 -15.073 -18.877 1.00 57.78 218 SER A C 1
ATOM 1772 O O . SER A 1 218 ? 45.641 -14.636 -19.344 1.00 57.78 218 SER A O 1
ATOM 1774 N N . ASN A 1 219 ? 44.379 -16.390 -18.767 1.00 56.31 219 ASN A N 1
ATOM 1775 C CA . ASN A 1 219 ? 45.379 -17.387 -19.175 1.00 56.31 219 ASN A CA 1
ATOM 1776 C C . ASN A 1 219 ? 45.537 -17.507 -20.702 1.00 56.31 219 ASN A C 1
ATOM 1778 O O . ASN A 1 219 ? 46.660 -17.676 -21.182 1.00 56.31 219 ASN A O 1
ATOM 1782 N N . ASP A 1 220 ? 44.457 -17.367 -21.477 1.00 56.31 220 ASP A N 1
ATOM 1783 C CA . ASP A 1 220 ? 44.528 -17.384 -22.948 1.00 56.31 220 ASP A CA 1
ATOM 1784 C C . ASP A 1 220 ? 45.197 -16.110 -23.519 1.00 56.31 220 ASP A C 1
ATOM 1786 O O . ASP A 1 220 ? 45.806 -16.156 -24.594 1.00 56.31 220 ASP A O 1
ATOM 1790 N N . SER A 1 221 ? 45.161 -14.992 -22.776 1.00 53.00 221 SER A N 1
ATOM 1791 C CA . SER A 1 221 ? 45.851 -13.739 -23.123 1.00 53.00 221 SER A CA 1
ATOM 1792 C C . SER A 1 221 ? 47.353 -13.736 -22.794 1.00 53.00 221 SER A C 1
ATOM 1794 O O . SER A 1 221 ? 48.096 -12.971 -23.410 1.00 53.00 221 SER A O 1
ATOM 1796 N N . ILE A 1 222 ? 47.819 -14.557 -21.845 1.00 53.59 222 ILE A N 1
ATOM 1797 C CA . ILE A 1 222 ? 49.239 -14.619 -21.438 1.00 53.59 222 ILE A CA 1
ATOM 1798 C C . ILE A 1 222 ? 50.033 -15.611 -22.306 1.00 53.59 222 ILE A C 1
ATOM 1800 O O . ILE A 1 222 ? 51.214 -15.396 -22.563 1.00 53.59 222 ILE A O 1
ATOM 1804 N N . ASN A 1 223 ? 49.395 -16.661 -22.831 1.00 53.94 223 ASN A N 1
ATOM 1805 C CA . ASN A 1 223 ? 50.086 -17.712 -23.590 1.00 53.94 223 ASN A CA 1
ATOM 1806 C C . ASN A 1 223 ? 50.301 -17.414 -25.091 1.00 53.94 223 ASN A C 1
ATOM 1808 O O . ASN A 1 223 ? 50.873 -18.251 -25.787 1.00 53.94 223 ASN A O 1
ATOM 1812 N N . ASN A 1 224 ? 49.880 -16.248 -25.603 1.00 52.00 224 ASN A N 1
ATOM 1813 C CA . ASN A 1 224 ? 49.965 -15.900 -27.034 1.00 52.00 224 ASN A CA 1
ATOM 1814 C C . ASN A 1 224 ? 50.777 -14.627 -27.356 1.00 52.00 224 ASN A C 1
ATOM 1816 O O . ASN A 1 224 ? 50.686 -14.113 -28.472 1.00 52.00 224 ASN A O 1
ATOM 1820 N N . THR A 1 225 ? 51.593 -14.108 -26.434 1.00 51.75 225 THR A N 1
ATOM 1821 C CA . THR A 1 225 ? 52.467 -12.949 -26.699 1.00 51.75 225 THR A CA 1
ATOM 1822 C C . THR A 1 225 ? 53.944 -13.367 -26.825 1.00 51.75 225 THR A C 1
ATOM 1824 O O . THR A 1 225 ? 54.479 -14.023 -25.931 1.00 51.75 225 THR A O 1
ATOM 1827 N N . PRO A 1 226 ? 54.648 -13.023 -27.927 1.00 55.91 226 PRO A N 1
ATOM 1828 C CA . PRO A 1 226 ? 56.093 -13.233 -28.028 1.00 55.91 226 PRO A CA 1
ATOM 1829 C C . PRO A 1 226 ? 56.842 -12.290 -27.063 1.00 55.91 226 PRO A C 1
ATOM 1831 O O . PRO A 1 226 ? 56.334 -11.208 -26.746 1.00 55.91 226 PRO A O 1
ATOM 1834 N N . PRO A 1 227 ? 58.054 -12.652 -26.597 1.00 52.59 227 PRO A N 1
ATOM 1835 C CA . PRO A 1 227 ? 58.760 -11.889 -25.571 1.00 52.59 227 PRO A CA 1
ATOM 1836 C C . PRO A 1 227 ? 59.128 -10.501 -26.113 1.00 52.59 227 PRO A C 1
ATOM 1838 O O . PRO A 1 227 ? 59.908 -10.391 -27.057 1.00 52.59 227 PRO A O 1
ATOM 1841 N N . SER A 1 228 ? 58.552 -9.441 -25.537 1.00 49.06 228 SER A N 1
ATOM 1842 C CA . SER A 1 228 ? 58.784 -8.058 -25.970 1.00 49.06 228 SER A CA 1
ATOM 1843 C C . SER A 1 228 ? 59.655 -7.281 -24.979 1.00 49.06 228 SER A C 1
ATOM 1845 O O . SER A 1 228 ? 59.371 -7.208 -23.788 1.00 49.06 228 SER A O 1
ATOM 1847 N N . THR A 1 229 ? 60.738 -6.759 -25.554 1.00 60.97 229 THR A N 1
ATOM 1848 C CA . THR A 1 229 ? 61.546 -5.550 -25.309 1.00 60.97 229 THR A CA 1
ATOM 1849 C C . THR A 1 229 ? 61.296 -4.728 -24.027 1.00 60.97 229 THR A C 1
ATOM 1851 O O . THR A 1 229 ? 60.153 -4.370 -23.747 1.00 60.97 229 THR A O 1
ATOM 1854 N N . PRO A 1 230 ? 62.357 -4.328 -23.289 1.00 57.41 230 PRO A N 1
ATOM 1855 C CA . PRO A 1 230 ? 62.227 -3.501 -22.087 1.00 57.41 230 PRO A CA 1
ATOM 1856 C C . PRO A 1 230 ? 61.671 -2.093 -22.391 1.00 57.41 230 PRO A C 1
ATOM 1858 O O . PRO A 1 230 ? 61.885 -1.574 -23.490 1.00 57.41 230 PRO A O 1
ATOM 1861 N N . PRO A 1 231 ? 60.974 -1.462 -21.424 1.00 60.75 231 PRO A N 1
ATOM 1862 C CA . PRO A 1 231 ? 60.275 -0.196 -21.631 1.00 60.75 231 PRO A CA 1
ATOM 1863 C C . PRO A 1 231 ? 61.249 0.983 -21.824 1.00 60.75 231 PRO A C 1
ATOM 1865 O O . PRO A 1 231 ? 62.318 1.003 -21.206 1.00 60.75 231 PRO A O 1
ATOM 1868 N N . PRO A 1 232 ? 60.900 1.987 -22.653 1.00 60.00 232 PRO A N 1
ATOM 1869 C CA . PRO A 1 232 ? 61.720 3.179 -22.839 1.00 60.00 232 PRO A CA 1
ATOM 1870 C C . PRO A 1 232 ? 61.645 4.095 -21.608 1.00 60.00 232 PRO A C 1
ATOM 1872 O O . PRO A 1 232 ? 60.600 4.211 -20.966 1.00 60.00 232 PRO A O 1
ATOM 1875 N N . MET A 1 233 ? 62.761 4.755 -21.283 1.00 49.41 233 MET A N 1
ATOM 1876 C CA . MET A 1 233 ? 62.831 5.708 -20.170 1.00 49.41 233 MET A CA 1
ATOM 1877 C C . MET A 1 233 ? 61.877 6.902 -20.357 1.00 49.41 233 MET A C 1
ATOM 1879 O O . MET A 1 233 ? 61.715 7.378 -21.483 1.00 49.41 233 MET A O 1
ATOM 1883 N N . PRO A 1 234 ? 61.315 7.446 -19.262 1.00 60.38 234 PRO A N 1
ATOM 1884 C CA . PRO A 1 234 ? 60.489 8.645 -19.318 1.00 60.38 234 PRO A CA 1
ATOM 1885 C C . PRO A 1 234 ? 61.331 9.900 -19.638 1.00 60.38 234 PRO A C 1
ATOM 1887 O O . PRO A 1 234 ? 62.462 10.020 -19.155 1.00 60.38 234 PRO A O 1
ATOM 1890 N N . PRO A 1 235 ? 60.806 10.849 -20.437 1.00 51.44 235 PRO A N 1
ATOM 1891 C CA . PRO A 1 235 ? 61.486 12.107 -20.729 1.00 51.44 235 PRO A CA 1
ATOM 1892 C C . PRO A 1 235 ? 61.489 13.048 -19.514 1.00 51.44 235 PRO A C 1
ATOM 1894 O O . PRO A 1 235 ? 60.558 13.059 -18.709 1.00 51.44 235 PRO A O 1
ATOM 1897 N N . GLN A 1 236 ? 62.557 13.844 -19.393 1.00 46.06 236 GLN A N 1
ATOM 1898 C CA . GLN A 1 236 ? 62.737 14.817 -18.316 1.00 46.06 236 GLN A CA 1
ATOM 1899 C C . GLN A 1 236 ? 61.656 15.903 -18.316 1.00 46.06 236 GLN A C 1
ATOM 1901 O O . GLN A 1 236 ? 61.338 16.488 -19.350 1.00 46.06 236 GLN A O 1
ATOM 1906 N N . GLN A 1 237 ? 61.148 16.194 -17.119 1.00 46.88 237 GLN A N 1
ATOM 1907 C CA . GLN A 1 237 ? 60.226 17.287 -16.850 1.00 46.88 237 GLN A CA 1
ATOM 1908 C C . GLN A 1 237 ? 60.968 18.630 -16.865 1.00 46.88 237 GLN A C 1
ATOM 1910 O O . GLN A 1 237 ? 61.846 18.872 -16.038 1.00 46.88 237 GLN A O 1
ATOM 1915 N N . PHE A 1 238 ? 60.577 19.515 -17.781 1.00 39.84 238 PHE A N 1
ATOM 1916 C CA . PHE A 1 238 ? 60.812 20.951 -17.663 1.00 39.84 238 PHE A CA 1
ATOM 1917 C C . PHE A 1 238 ? 59.542 21.594 -17.098 1.00 39.84 238 PHE A C 1
ATOM 1919 O O . PHE A 1 238 ? 58.460 21.436 -17.657 1.00 39.84 238 PHE A O 1
ATOM 1926 N N . TYR A 1 239 ? 59.683 22.296 -15.975 1.00 43.72 239 TYR A N 1
ATOM 1927 C CA . TYR A 1 239 ? 58.631 23.110 -15.369 1.00 43.72 239 TYR A CA 1
ATOM 1928 C C . TYR A 1 239 ? 58.229 24.269 -16.290 1.00 43.72 239 TYR A C 1
ATOM 1930 O O . TYR A 1 239 ? 59.121 24.987 -16.739 1.00 43.72 239 TYR A O 1
ATOM 1938 N N . HIS A 1 240 ? 56.927 24.522 -16.453 1.00 36.22 240 HIS A N 1
ATOM 1939 C CA . HIS A 1 240 ? 56.303 25.840 -16.246 1.00 36.22 240 HIS A CA 1
ATOM 1940 C C . HIS A 1 240 ? 54.782 25.695 -16.090 1.00 36.22 240 HIS A C 1
ATOM 1942 O O . HIS A 1 240 ? 54.151 24.889 -16.769 1.00 36.22 240 HIS A O 1
ATOM 1948 N N . ASN A 1 241 ? 54.269 26.446 -15.120 1.00 41.97 241 ASN A N 1
ATOM 1949 C CA . ASN A 1 241 ? 52.912 26.443 -14.603 1.00 41.97 241 ASN A CA 1
ATOM 1950 C C . ASN A 1 241 ? 51.948 27.313 -15.434 1.00 41.97 241 ASN A C 1
ATOM 1952 O O . ASN A 1 241 ? 52.379 28.195 -16.177 1.00 41.97 241 ASN A O 1
ATOM 1956 N N . ASP A 1 242 ? 50.673 27.095 -15.109 1.00 46.56 242 ASP A N 1
ATOM 1957 C CA . ASP A 1 242 ? 49.538 28.023 -15.093 1.00 46.56 242 ASP A CA 1
ATOM 1958 C C . ASP A 1 242 ? 48.621 28.101 -16.327 1.00 46.56 242 ASP A C 1
ATOM 1960 O O . ASP A 1 242 ? 49.044 28.373 -17.448 1.00 46.56 242 ASP A O 1
ATOM 1964 N N . GLU A 1 243 ? 47.329 27.942 -15.994 1.00 49.44 243 GLU A N 1
ATOM 1965 C CA . GLU A 1 243 ? 46.099 28.242 -16.743 1.00 49.44 243 GLU A CA 1
ATOM 1966 C C . GLU A 1 243 ? 45.586 27.133 -17.685 1.00 49.44 243 GLU A C 1
ATOM 1968 O O . GLU A 1 243 ? 45.922 27.081 -18.863 1.00 49.44 243 GLU A O 1
ATOM 1973 N N . ASP A 1 244 ? 44.773 26.219 -17.131 1.00 42.94 244 ASP A N 1
ATOM 1974 C CA . ASP A 1 244 ? 43.399 25.930 -17.593 1.00 42.94 244 ASP A CA 1
ATOM 1975 C C . ASP A 1 244 ? 42.811 24.747 -16.788 1.00 42.94 244 ASP A C 1
ATOM 1977 O O . ASP A 1 244 ? 42.886 23.579 -17.179 1.00 42.94 244 ASP A O 1
ATOM 1981 N N . ASP A 1 245 ? 42.211 25.056 -15.632 1.00 45.28 245 ASP A N 1
ATOM 1982 C CA . ASP A 1 245 ? 41.399 24.121 -14.841 1.00 45.28 245 ASP A CA 1
ATOM 1983 C C . ASP A 1 245 ? 40.098 23.783 -15.595 1.00 45.28 245 ASP A C 1
ATOM 1985 O O . ASP A 1 245 ? 39.044 24.398 -15.401 1.00 45.28 245 ASP A O 1
ATOM 1989 N N . ILE A 1 246 ? 40.148 22.766 -16.460 1.00 42.09 246 ILE A N 1
ATOM 1990 C CA . ILE A 1 246 ? 38.950 22.112 -16.991 1.00 42.09 246 ILE A CA 1
ATOM 1991 C C . ILE A 1 246 ? 38.542 20.992 -16.031 1.00 42.09 246 ILE A C 1
ATOM 1993 O O . ILE A 1 246 ? 39.081 19.889 -16.018 1.00 42.09 246 ILE A O 1
ATOM 1997 N N . LEU A 1 247 ? 37.550 21.356 -15.224 1.00 43.56 247 LEU A N 1
ATOM 1998 C CA . LEU A 1 247 ? 36.644 20.582 -14.382 1.00 43.56 247 LEU A CA 1
ATOM 1999 C C . LEU A 1 247 ? 36.421 19.107 -14.809 1.00 43.56 247 LEU A C 1
ATOM 2001 O O . LEU A 1 247 ? 35.388 18.758 -15.385 1.00 43.56 247 LEU A O 1
ATOM 2005 N N . HIS A 1 248 ? 37.332 18.205 -14.442 1.00 37.66 248 HIS A N 1
ATOM 2006 C CA . HIS A 1 248 ? 37.019 16.781 -14.341 1.00 37.66 248 HIS A CA 1
ATOM 2007 C C . HIS A 1 248 ? 36.250 16.553 -13.038 1.00 37.66 248 HIS A C 1
ATOM 2009 O O . HIS A 1 248 ? 36.812 16.494 -11.947 1.00 37.66 248 HIS A O 1
ATOM 2015 N N . SER A 1 249 ? 34.925 16.473 -13.150 1.00 39.16 249 SER A N 1
ATOM 2016 C CA . SER A 1 249 ? 34.051 16.010 -12.073 1.00 39.16 249 SER A CA 1
ATOM 2017 C C . SER A 1 249 ? 34.176 14.492 -11.948 1.00 39.16 249 SER A C 1
ATOM 2019 O O . SER A 1 249 ? 33.288 13.731 -12.327 1.0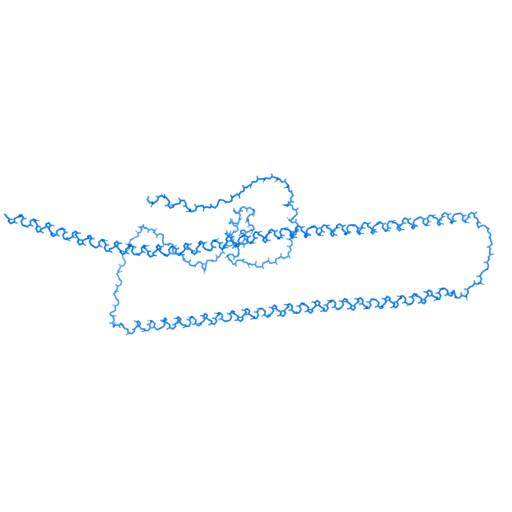0 39.16 249 SER A O 1
ATOM 2021 N N . ASP A 1 250 ? 35.309 14.057 -11.403 1.00 38.66 250 ASP A N 1
ATOM 2022 C CA . ASP A 1 250 ? 35.459 12.707 -10.886 1.00 38.66 250 ASP A CA 1
ATOM 2023 C C . ASP A 1 250 ? 34.544 12.575 -9.667 1.00 38.66 250 ASP A C 1
ATOM 2025 O O . ASP A 1 250 ? 34.811 13.084 -8.576 1.00 38.66 250 ASP A O 1
ATOM 2029 N N . VAL A 1 251 ? 33.413 11.901 -9.870 1.00 42.09 251 VAL A N 1
ATOM 2030 C CA . VAL A 1 251 ? 32.546 11.427 -8.793 1.00 42.09 251 VAL A CA 1
ATOM 2031 C C . VAL A 1 251 ? 33.310 10.336 -8.048 1.00 42.09 251 VAL A C 1
ATOM 2033 O O . VAL A 1 251 ? 33.204 9.146 -8.340 1.00 42.09 251 VAL A O 1
ATOM 2036 N N . VAL A 1 252 ? 34.120 10.754 -7.080 1.00 38.78 252 VAL A N 1
ATOM 2037 C CA . VAL A 1 252 ? 34.672 9.868 -6.059 1.00 38.78 252 VAL A CA 1
ATOM 2038 C C . VAL A 1 252 ? 33.500 9.384 -5.193 1.00 38.78 252 VAL A C 1
ATOM 2040 O O . VAL A 1 252 ? 32.743 10.217 -4.681 1.00 38.78 252 VAL A O 1
ATOM 2043 N N . PRO A 1 253 ? 33.319 8.066 -4.979 1.00 39.62 253 PRO A N 1
ATOM 2044 C CA . PRO A 1 253 ? 32.359 7.567 -4.005 1.00 39.62 253 PRO A CA 1
ATOM 2045 C C . PRO A 1 253 ? 32.730 8.142 -2.639 1.00 39.62 253 PRO A C 1
ATOM 2047 O O . PRO A 1 253 ? 33.790 7.848 -2.087 1.00 39.62 253 PRO A O 1
ATOM 2050 N N . THR A 1 254 ? 31.881 9.016 -2.104 1.00 46.47 254 THR A N 1
ATOM 2051 C CA . THR A 1 254 ? 32.093 9.669 -0.809 1.00 46.47 254 THR A CA 1
ATOM 2052 C C . THR A 1 254 ? 31.774 8.681 0.308 1.00 46.47 254 THR A C 1
ATOM 2054 O O . THR A 1 254 ? 30.772 8.791 1.002 1.00 46.47 254 THR A O 1
ATOM 2057 N N . SER A 1 255 ? 32.619 7.671 0.474 1.00 46.59 255 SER A N 1
ATOM 2058 C CA . SER A 1 255 ? 32.549 6.717 1.575 1.00 46.59 255 SER A CA 1
ATOM 2059 C C . SER A 1 255 ? 33.785 6.854 2.462 1.00 46.59 255 SER A C 1
ATOM 2061 O O . SER A 1 255 ? 34.499 5.875 2.629 1.00 46.59 255 SER A O 1
ATOM 2063 N N . ALA A 1 256 ? 34.089 8.065 2.957 1.00 48.34 256 ALA A N 1
ATOM 2064 C CA . ALA A 1 256 ? 35.049 8.291 4.060 1.00 48.34 256 ALA A CA 1
ATOM 2065 C C . ALA A 1 256 ? 35.209 9.766 4.512 1.00 48.34 256 ALA A C 1
ATOM 2067 O O . ALA A 1 256 ? 36.223 10.089 5.127 1.00 48.34 256 ALA A O 1
ATOM 2068 N N . ILE A 1 257 ? 34.268 10.687 4.253 1.00 55.31 257 ILE A N 1
ATOM 2069 C CA . ILE A 1 257 ? 34.333 12.012 4.904 1.00 55.31 257 ILE A CA 1
ATOM 2070 C C . ILE A 1 257 ? 33.504 11.932 6.194 1.00 55.31 257 ILE A C 1
ATOM 2072 O O . ILE A 1 257 ? 32.292 11.730 6.096 1.00 55.31 257 ILE A O 1
ATOM 2076 N N . PRO A 1 258 ? 34.109 12.036 7.395 1.00 60.28 258 PRO A N 1
ATOM 2077 C CA . PRO A 1 258 ? 33.349 12.085 8.634 1.00 60.28 258 PRO A CA 1
ATOM 2078 C C . PRO A 1 258 ? 32.442 13.313 8.604 1.00 60.28 258 PRO A C 1
ATOM 2080 O O . PRO A 1 258 ? 32.889 14.446 8.433 1.00 60.28 258 PRO A O 1
ATOM 2083 N N . TYR A 1 259 ? 31.147 13.053 8.711 1.00 66.81 259 TYR A N 1
ATOM 2084 C CA . TYR A 1 259 ? 30.113 14.067 8.696 1.00 66.81 259 TYR A CA 1
ATOM 2085 C C . TYR A 1 259 ? 30.234 14.989 9.917 1.00 66.81 259 TYR A C 1
ATOM 2087 O O . TYR A 1 259 ? 30.247 14.492 11.042 1.00 66.81 259 TYR A O 1
ATOM 2095 N N . ASP A 1 260 ? 30.292 16.309 9.711 1.00 73.81 260 ASP A N 1
ATOM 2096 C CA . ASP A 1 260 ? 30.242 17.293 10.799 1.00 73.81 260 ASP A CA 1
ATOM 2097 C C . ASP A 1 260 ? 28.775 17.606 11.168 1.00 73.81 260 ASP A C 1
ATOM 2099 O O . ASP A 1 260 ? 28.057 18.224 10.370 1.00 73.81 260 ASP A O 1
ATOM 2103 N N . PRO A 1 261 ? 28.304 17.227 12.373 1.00 72.25 261 PRO A N 1
ATOM 2104 C CA . PRO A 1 261 ? 26.933 17.478 12.814 1.00 72.25 261 PRO A CA 1
ATOM 2105 C C . PRO A 1 261 ? 26.549 18.963 12.816 1.00 72.25 261 PRO A C 1
ATOM 2107 O O . PRO A 1 261 ? 25.395 19.294 12.540 1.00 72.25 261 PRO A O 1
ATOM 2110 N N . ALA A 1 262 ? 27.507 19.868 13.052 1.00 75.19 262 ALA A N 1
ATOM 2111 C CA . ALA A 1 262 ? 27.245 21.305 13.125 1.00 75.19 262 ALA A CA 1
ATOM 2112 C C . ALA A 1 262 ? 26.800 21.899 11.777 1.00 75.19 262 ALA A C 1
ATOM 2114 O O . ALA A 1 262 ? 26.092 22.910 11.729 1.00 75.19 262 ALA A O 1
ATOM 2115 N N . VAL A 1 263 ? 27.185 21.262 10.668 1.00 78.56 263 VAL A N 1
ATOM 2116 C CA . VAL A 1 263 ? 26.762 21.654 9.319 1.00 78.56 263 VAL A CA 1
ATOM 2117 C C . VAL A 1 263 ? 25.298 21.271 9.078 1.00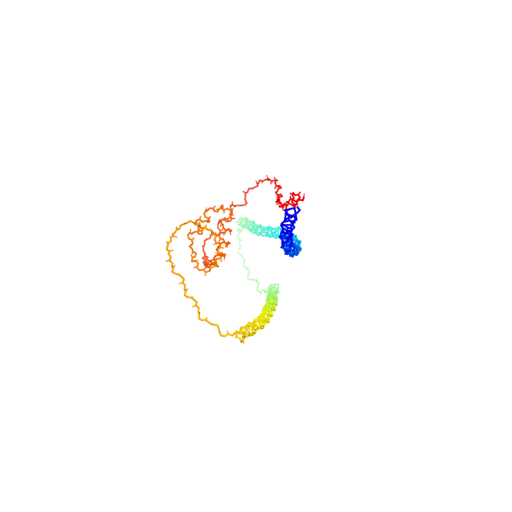 78.56 263 VAL A C 1
ATOM 2119 O O . VAL A 1 263 ? 24.571 22.056 8.462 1.00 78.56 263 VAL A O 1
ATOM 2122 N N . LEU A 1 264 ? 24.834 20.134 9.625 1.00 78.25 264 LEU A N 1
ATOM 2123 C CA . LEU A 1 264 ? 23.418 19.739 9.552 1.00 78.25 264 LEU A CA 1
ATOM 2124 C C . LEU A 1 264 ? 22.534 20.775 10.215 1.00 78.25 264 LEU A C 1
ATOM 2126 O O . LEU A 1 264 ? 21.528 21.199 9.656 1.00 78.25 264 LEU A O 1
ATOM 2130 N N . ASP A 1 265 ? 22.913 21.157 11.429 1.00 78.19 265 ASP A N 1
ATOM 2131 C CA . ASP A 1 265 ? 22.060 21.962 12.284 1.00 78.19 265 ASP A CA 1
ATOM 2132 C C . ASP A 1 265 ? 21.934 23.380 11.714 1.00 78.19 265 ASP A C 1
ATOM 2134 O O . ASP A 1 265 ? 20.826 23.910 11.626 1.00 78.19 265 ASP A O 1
ATOM 2138 N N . ARG A 1 266 ? 23.024 23.933 11.162 1.00 80.50 266 ARG A N 1
ATOM 2139 C CA . ARG A 1 266 ? 23.000 25.200 10.408 1.00 80.50 266 ARG A CA 1
ATOM 2140 C C . ARG A 1 266 ? 22.183 25.132 9.119 1.00 80.50 266 ARG A C 1
ATOM 2142 O O . ARG A 1 266 ? 21.624 26.144 8.698 1.00 80.50 266 ARG A O 1
ATOM 2149 N N . PHE A 1 267 ? 22.135 23.976 8.458 1.00 79.88 267 PHE A N 1
ATOM 2150 C CA . PHE A 1 267 ? 21.270 23.780 7.295 1.00 79.88 267 PHE A CA 1
ATOM 2151 C C . PHE A 1 267 ? 19.798 23.716 7.720 1.00 79.88 267 PHE A C 1
ATOM 2153 O O . PHE A 1 267 ? 18.963 24.416 7.150 1.00 79.88 267 PHE A O 1
ATOM 2160 N N . LEU A 1 268 ? 19.488 22.953 8.769 1.00 81.62 268 LEU A N 1
ATOM 2161 C CA . LEU A 1 268 ? 18.136 22.803 9.306 1.00 81.62 268 LEU A CA 1
ATOM 2162 C C . LEU A 1 268 ? 17.574 24.105 9.889 1.00 81.62 268 LEU A C 1
ATOM 2164 O O . LEU A 1 268 ? 16.366 24.307 9.845 1.00 81.62 268 LEU A O 1
ATOM 2168 N N . GLU A 1 269 ? 18.415 25.011 10.386 1.00 80.19 269 GLU A N 1
ATOM 2169 C CA . GLU A 1 269 ? 18.003 26.365 10.791 1.00 80.19 269 GLU A CA 1
ATOM 2170 C C . GLU A 1 269 ? 17.497 27.226 9.629 1.00 80.19 269 GLU A C 1
ATOM 2172 O O . GLU A 1 269 ? 16.686 28.126 9.841 1.00 80.19 269 GLU A O 1
ATOM 2177 N N . LYS A 1 270 ? 17.943 26.947 8.400 1.00 82.19 270 LYS A N 1
ATOM 2178 C CA . LYS A 1 270 ? 17.497 27.654 7.190 1.00 82.19 270 LYS A CA 1
ATOM 2179 C C . LYS A 1 270 ? 16.257 27.023 6.558 1.00 82.19 270 LYS A C 1
ATOM 2181 O O . LYS A 1 270 ? 15.666 27.620 5.660 1.00 82.19 270 LYS A O 1
ATOM 2186 N N . VAL A 1 271 ? 15.861 25.829 7.003 1.00 79.00 271 VAL A N 1
ATOM 2187 C CA . VAL A 1 271 ? 14.648 25.158 6.529 1.00 79.00 271 VAL A CA 1
ATOM 2188 C C . VAL A 1 271 ? 13.430 25.810 7.195 1.00 79.00 271 VAL A C 1
ATOM 2190 O O . VAL A 1 271 ? 13.431 25.989 8.416 1.00 79.00 271 VAL A O 1
ATOM 2193 N N . PRO A 1 272 ? 12.368 26.151 6.435 1.00 80.50 272 PRO A N 1
ATOM 2194 C CA . PRO A 1 272 ? 11.130 26.660 7.013 1.00 80.50 272 PRO A CA 1
ATOM 2195 C C . PRO A 1 272 ? 10.619 25.747 8.131 1.00 80.50 272 PRO A C 1
ATOM 2197 O O . PRO A 1 272 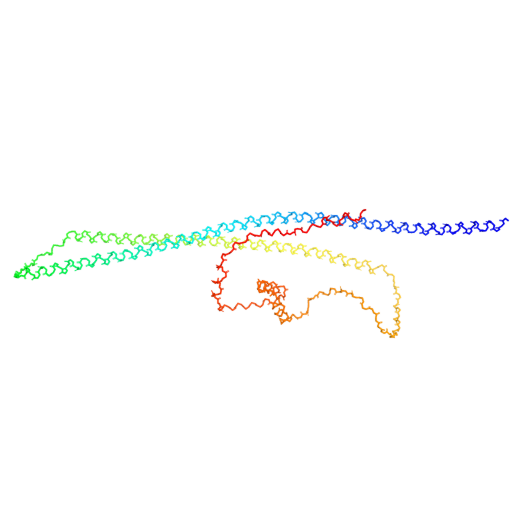? 10.632 24.525 7.985 1.00 80.50 272 PRO A O 1
ATOM 2200 N N . PHE A 1 273 ? 10.138 26.335 9.231 1.00 70.75 273 PHE A N 1
ATOM 2201 C CA . PHE A 1 273 ? 9.775 25.605 10.454 1.00 70.75 273 PHE A CA 1
ATOM 2202 C C . PHE A 1 273 ? 8.852 24.400 10.195 1.00 70.75 273 PHE A C 1
ATOM 2204 O O . PHE A 1 273 ? 9.090 23.321 10.728 1.00 70.75 273 PHE A O 1
ATOM 2211 N N . ALA A 1 274 ? 7.880 24.549 9.288 1.00 74.62 274 ALA A N 1
ATOM 2212 C CA . ALA A 1 274 ? 6.941 23.494 8.897 1.00 74.62 274 ALA A CA 1
ATOM 2213 C C . ALA A 1 274 ? 7.601 22.238 8.288 1.00 74.62 274 ALA A C 1
ATOM 2215 O O . ALA A 1 274 ? 7.009 21.163 8.299 1.00 74.62 274 ALA A O 1
ATOM 2216 N N . HIS A 1 275 ? 8.818 22.357 7.754 1.00 69.19 275 HIS A N 1
ATOM 2217 C CA . HIS A 1 275 ? 9.542 21.267 7.093 1.00 69.19 275 HIS A CA 1
ATOM 2218 C C . HIS A 1 275 ? 10.803 20.843 7.845 1.00 69.19 275 HIS A C 1
ATOM 2220 O O . HIS A 1 275 ? 11.448 19.871 7.455 1.00 69.19 275 HIS A O 1
ATOM 2226 N N . ARG A 1 276 ? 11.159 21.549 8.923 1.00 77.62 276 ARG A N 1
ATOM 2227 C CA . ARG A 1 276 ? 12.407 21.339 9.660 1.00 77.62 276 ARG A CA 1
ATOM 2228 C C . ARG A 1 276 ? 12.488 19.942 10.271 1.00 77.62 276 ARG A C 1
ATOM 2230 O O . ARG A 1 276 ? 13.524 19.295 10.159 1.00 77.62 276 ARG A O 1
ATOM 2237 N N . ASP A 1 277 ? 11.392 19.458 10.851 1.00 74.06 277 ASP A N 1
ATOM 2238 C CA . ASP A 1 277 ? 11.359 18.154 11.523 1.00 74.06 277 ASP A CA 1
ATOM 2239 C C . ASP A 1 277 ? 11.392 16.980 10.521 1.00 74.06 277 ASP A C 1
ATOM 2241 O O . ASP A 1 277 ? 12.173 16.036 10.660 1.00 74.06 277 ASP A O 1
ATOM 2245 N N . GLY A 1 278 ? 10.636 17.095 9.421 1.00 72.75 278 GLY A N 1
ATOM 2246 C CA . GLY A 1 278 ? 10.652 16.117 8.328 1.00 72.75 278 GLY A CA 1
ATOM 2247 C C . GLY A 1 278 ? 11.997 16.057 7.595 1.00 72.75 278 GLY A C 1
ATOM 2248 O O . GLY A 1 278 ? 12.536 14.971 7.380 1.00 72.75 278 GLY A O 1
ATOM 2249 N N . ALA A 1 279 ? 12.580 17.215 7.268 1.00 74.94 279 ALA A N 1
ATOM 2250 C CA . ALA A 1 279 ? 13.890 17.297 6.624 1.00 74.94 279 ALA A CA 1
ATOM 2251 C C . ALA A 1 279 ? 15.009 16.771 7.537 1.00 74.94 279 ALA A C 1
ATOM 2253 O O . ALA A 1 279 ? 15.874 16.031 7.073 1.00 74.94 279 ALA A O 1
ATOM 2254 N N . SER A 1 280 ? 14.964 17.081 8.840 1.00 77.12 280 SER A N 1
ATOM 2255 C CA . SER A 1 280 ? 15.913 16.561 9.836 1.00 77.12 280 SER A CA 1
ATOM 2256 C C . SER A 1 280 ? 15.896 15.035 9.885 1.00 77.12 280 SER A C 1
ATOM 2258 O O . SER A 1 280 ? 16.949 14.399 9.825 1.00 77.12 280 SER A O 1
ATOM 2260 N N . ARG A 1 281 ? 14.700 14.436 9.920 1.00 74.56 281 ARG A N 1
ATOM 2261 C CA . ARG A 1 281 ? 14.534 12.980 9.972 1.00 74.56 281 ARG A CA 1
ATOM 2262 C C . ARG A 1 281 ? 15.102 12.291 8.731 1.00 74.56 281 ARG A C 1
ATOM 2264 O O . ARG A 1 281 ? 15.849 11.327 8.862 1.00 74.56 281 ARG A O 1
ATOM 2271 N N . ILE A 1 282 ? 14.788 12.799 7.540 1.00 73.62 282 ILE A N 1
ATOM 2272 C CA . ILE A 1 282 ? 15.258 12.217 6.273 1.00 73.62 282 ILE A CA 1
ATOM 2273 C C . ILE A 1 282 ? 16.780 12.349 6.150 1.00 73.62 282 ILE A C 1
ATOM 2275 O O . ILE A 1 282 ? 17.461 11.377 5.828 1.00 73.62 282 ILE A O 1
ATOM 2279 N N . LEU A 1 283 ? 17.333 13.525 6.457 1.00 73.88 283 LEU A N 1
ATOM 2280 C CA . LEU A 1 283 ? 18.769 13.771 6.330 1.00 73.88 283 LEU A CA 1
ATOM 2281 C C . LEU A 1 283 ? 19.586 12.943 7.330 1.00 73.88 283 LEU A C 1
ATOM 2283 O O . LEU A 1 283 ? 20.614 12.391 6.950 1.00 73.88 283 LEU A O 1
ATOM 2287 N N . ARG A 1 284 ? 19.119 12.769 8.573 1.00 76.50 284 ARG A N 1
ATOM 2288 C CA . ARG A 1 284 ? 19.800 11.912 9.565 1.00 76.50 284 ARG A CA 1
ATOM 2289 C C . ARG A 1 284 ? 19.791 10.431 9.174 1.00 76.50 284 ARG A C 1
ATOM 2291 O O . ARG A 1 284 ? 20.790 9.748 9.394 1.00 76.50 284 ARG A O 1
ATOM 2298 N N . VAL A 1 285 ? 18.714 9.954 8.540 1.00 73.31 285 VAL A N 1
ATOM 2299 C CA . VAL A 1 285 ? 18.630 8.589 7.987 1.00 73.31 285 VAL A CA 1
ATOM 2300 C C . VAL A 1 285 ? 19.613 8.403 6.831 1.00 73.31 285 VAL A C 1
ATOM 2302 O O . VAL A 1 285 ? 20.355 7.425 6.820 1.00 73.31 285 VAL A O 1
ATOM 2305 N N . LEU A 1 286 ? 19.668 9.356 5.895 1.00 68.94 286 LEU A N 1
ATOM 2306 C CA . LEU A 1 286 ? 20.584 9.306 4.748 1.00 68.94 286 LEU A CA 1
ATOM 2307 C C . LEU A 1 286 ? 22.059 9.391 5.160 1.00 68.94 286 LEU A C 1
ATOM 2309 O O . LEU A 1 286 ? 22.915 8.794 4.515 1.00 68.94 286 LEU A O 1
ATOM 2313 N N . LEU A 1 287 ? 22.349 10.107 6.246 1.00 71.62 287 LEU A N 1
ATOM 2314 C CA . LEU A 1 287 ? 23.698 10.271 6.786 1.00 71.62 287 LEU A CA 1
ATOM 2315 C C . LEU A 1 287 ? 24.097 9.165 7.777 1.00 71.62 287 LEU A C 1
ATOM 2317 O O . LEU A 1 287 ? 25.198 9.208 8.320 1.00 71.62 287 LEU A O 1
ATOM 2321 N N . GLY A 1 288 ? 23.217 8.195 8.050 1.00 60.84 288 GLY A N 1
ATOM 2322 C CA . GLY A 1 288 ? 23.493 7.088 8.972 1.00 60.84 288 GLY A CA 1
ATOM 2323 C C . GLY A 1 288 ? 23.723 7.515 10.428 1.00 60.84 288 GLY A C 1
ATOM 2324 O O . GLY A 1 288 ? 24.229 6.728 11.222 1.00 60.84 288 GLY A O 1
ATOM 2325 N N . THR A 1 289 ? 23.346 8.742 10.806 1.00 60.84 289 THR A N 1
ATOM 2326 C CA . THR A 1 289 ? 23.597 9.324 12.139 1.00 60.84 289 THR A CA 1
ATOM 2327 C C . THR A 1 289 ? 22.473 9.048 13.138 1.00 60.84 289 THR A C 1
ATOM 2329 O O . THR A 1 289 ? 22.316 9.780 14.117 1.00 60.84 289 THR A O 1
ATOM 2332 N N . ASN A 1 290 ? 21.692 7.982 12.926 1.00 51.53 290 ASN A N 1
ATOM 2333 C CA . ASN A 1 290 ? 20.677 7.518 13.872 1.00 51.53 290 ASN A CA 1
ATOM 2334 C C . ASN A 1 290 ? 21.342 6.978 15.146 1.00 51.53 290 ASN A C 1
ATOM 2336 O O . ASN A 1 290 ? 21.427 5.774 15.373 1.00 51.53 290 ASN A O 1
ATOM 2340 N N . VAL A 1 291 ? 21.799 7.885 16.006 1.00 44.66 291 VAL A N 1
ATOM 2341 C CA . VAL A 1 291 ? 22.028 7.583 17.411 1.00 44.66 291 VAL A CA 1
ATOM 2342 C C . VAL A 1 291 ? 20.643 7.460 18.028 1.00 44.66 291 VAL A C 1
ATOM 2344 O O . VAL A 1 291 ? 19.927 8.444 18.207 1.00 44.66 291 VAL A O 1
ATOM 2347 N N . SER A 1 292 ? 20.249 6.224 18.305 1.00 41.69 292 SER A N 1
ATOM 2348 C CA . SER A 1 292 ? 19.089 5.882 19.112 1.00 41.69 292 SER A CA 1
ATOM 2349 C C . SER A 1 292 ? 19.271 6.427 20.530 1.00 41.69 292 SER A C 1
ATOM 2351 O O . SER A 1 292 ? 19.675 5.702 21.435 1.00 41.69 292 SER A O 1
ATOM 2353 N N . VAL A 1 293 ? 18.974 7.709 20.730 1.00 37.88 293 VAL A N 1
ATOM 2354 C CA . VAL A 1 293 ? 18.649 8.250 22.049 1.00 37.88 293 VAL A CA 1
ATOM 2355 C C . VAL A 1 293 ? 17.134 8.278 22.139 1.00 37.88 293 VAL A C 1
ATOM 2357 O O . VAL A 1 293 ? 16.477 9.297 21.950 1.00 37.88 293 VAL A O 1
ATOM 2360 N N . TRP A 1 294 ? 16.578 7.100 22.412 1.00 35.03 294 TRP A N 1
ATOM 2361 C CA . TRP A 1 294 ? 15.322 7.010 23.136 1.00 35.03 294 TRP A CA 1
ATOM 2362 C C . TRP A 1 294 ? 15.588 7.519 24.553 1.00 35.03 294 TRP A C 1
ATOM 2364 O O . TRP A 1 294 ? 15.893 6.737 25.445 1.00 35.03 294 TRP A O 1
ATOM 2374 N N . ASN A 1 295 ? 15.495 8.831 24.755 1.00 30.53 295 ASN A N 1
ATOM 2375 C CA . ASN A 1 295 ? 15.210 9.367 26.077 1.00 30.53 295 ASN A CA 1
ATOM 2376 C C . ASN A 1 295 ? 13.705 9.580 26.146 1.00 30.53 295 ASN A C 1
ATOM 2378 O O . ASN A 1 295 ? 13.163 10.605 25.745 1.00 30.53 295 ASN A O 1
ATOM 2382 N N . ALA A 1 296 ? 13.037 8.537 26.626 1.00 41.00 296 ALA A N 1
ATOM 2383 C CA . ALA A 1 296 ? 11.723 8.652 27.212 1.00 41.00 296 ALA A CA 1
ATOM 2384 C C . ALA A 1 296 ? 11.844 9.521 28.468 1.00 41.00 296 ALA A C 1
ATOM 2386 O O . ALA A 1 296 ? 12.230 9.011 29.509 1.00 41.00 296 ALA A O 1
ATOM 2387 N N . THR A 1 297 ? 11.546 10.810 28.338 1.00 38.03 297 THR A N 1
ATOM 2388 C CA . THR A 1 297 ? 10.986 11.684 29.378 1.00 38.03 297 THR A CA 1
ATOM 2389 C C . THR A 1 297 ? 10.728 13.045 28.742 1.00 38.03 297 THR A C 1
ATOM 2391 O O . THR A 1 297 ? 11.625 13.590 28.112 1.00 38.03 297 THR A O 1
ATOM 2394 N N . GLU A 1 298 ? 9.520 13.566 28.972 1.00 36.75 298 GLU A N 1
ATOM 2395 C CA . GLU A 1 298 ? 9.097 14.954 28.724 1.00 36.75 298 GLU A CA 1
ATOM 2396 C C . GLU A 1 298 ? 8.726 15.287 27.268 1.00 36.75 298 GLU A C 1
ATOM 2398 O O . GLU A 1 298 ? 9.542 15.684 26.449 1.00 36.75 298 GLU A O 1
ATOM 2403 N N . ASP A 1 299 ? 7.441 15.146 26.935 1.00 32.78 299 ASP A N 1
ATOM 2404 C CA . ASP A 1 299 ? 6.489 16.272 26.988 1.00 32.78 299 ASP A CA 1
ATOM 2405 C C . ASP A 1 299 ? 5.327 16.026 26.002 1.00 32.78 299 ASP A C 1
ATOM 2407 O O . ASP A 1 299 ? 5.361 16.385 24.827 1.00 32.78 299 ASP A O 1
ATOM 2411 N N . TRP A 1 300 ? 4.269 15.370 26.488 1.00 35.09 300 TRP A N 1
ATOM 2412 C CA . TRP A 1 300 ? 3.019 15.155 25.745 1.00 35.09 300 TRP A CA 1
ATOM 2413 C C . TRP A 1 300 ? 2.086 16.380 25.789 1.00 35.09 300 TRP A C 1
ATOM 2415 O O . TRP A 1 300 ? 0.900 16.254 25.503 1.00 35.09 300 TRP A O 1
ATOM 2425 N N . SER A 1 301 ? 2.584 17.571 26.142 1.00 38.53 301 SER A N 1
ATOM 2426 C CA . SER A 1 301 ? 1.744 18.768 26.296 1.00 38.53 301 SER A CA 1
ATOM 2427 C C . SER A 1 301 ? 1.695 19.701 25.077 1.00 38.53 301 SER A C 1
ATOM 2429 O O . SER A 1 301 ? 0.920 20.654 25.078 1.00 38.53 301 SER A O 1
ATOM 2431 N N . PHE A 1 302 ? 2.447 19.435 24.000 1.00 36.25 302 PHE A N 1
ATOM 2432 C CA . PHE A 1 302 ? 2.504 20.357 22.852 1.00 36.25 302 PHE A CA 1
ATOM 2433 C C . PHE A 1 302 ? 1.558 20.016 21.681 1.00 36.25 302 PHE A C 1
ATOM 2435 O O . PHE A 1 302 ? 1.524 20.744 20.690 1.00 36.25 302 PHE A O 1
ATOM 2442 N N . MET A 1 303 ? 0.755 18.946 21.769 1.00 35.06 303 MET A N 1
ATOM 2443 C CA . MET A 1 303 ? -0.148 18.547 20.673 1.00 35.06 303 MET A CA 1
ATOM 2444 C C . MET A 1 303 ? -1.576 19.121 20.724 1.00 35.06 303 MET A C 1
ATOM 2446 O O . MET A 1 303 ? -2.356 18.824 19.825 1.00 35.06 303 MET A O 1
ATOM 2450 N N . ASP A 1 304 ? -1.897 20.009 21.670 1.00 31.84 304 ASP A N 1
ATOM 2451 C CA . ASP A 1 304 ? -3.271 20.523 21.851 1.00 31.84 304 ASP A CA 1
ATOM 2452 C C . ASP A 1 304 ? -3.539 21.955 21.336 1.00 31.84 304 ASP A C 1
ATOM 2454 O O . ASP A 1 304 ? -4.606 22.507 21.593 1.00 31.84 304 ASP A O 1
ATOM 2458 N N . VAL A 1 305 ? -2.631 22.595 20.579 1.00 37.91 305 VAL A N 1
ATOM 2459 C CA . VAL A 1 305 ? -2.817 24.023 20.192 1.00 37.91 305 VAL A CA 1
ATOM 2460 C C . VAL A 1 305 ? -2.804 24.308 18.678 1.00 37.91 305 VAL A C 1
ATOM 2462 O O . VAL A 1 305 ? -2.938 25.456 18.269 1.00 37.91 305 VAL A O 1
ATOM 2465 N N . ALA A 1 306 ? -2.739 23.304 17.796 1.00 34.84 306 ALA A N 1
ATOM 2466 C CA . ALA A 1 306 ? -2.629 23.560 16.346 1.00 34.84 306 ALA A CA 1
ATOM 2467 C C . ALA A 1 306 ? -3.750 22.990 15.457 1.00 34.84 306 ALA A C 1
ATOM 2469 O O . ALA A 1 306 ? -3.556 22.881 14.251 1.00 34.84 306 ALA A O 1
ATOM 2470 N N . PHE A 1 307 ? -4.932 22.681 15.999 1.00 31.77 307 PHE A N 1
ATOM 2471 C CA . PHE A 1 307 ? -6.128 22.409 15.184 1.00 31.77 307 PHE A CA 1
ATOM 2472 C C . PHE A 1 307 ? -7.355 23.113 15.767 1.00 31.77 307 PHE A C 1
ATOM 2474 O O . PHE A 1 307 ? -8.272 22.518 16.318 1.00 31.77 307 PHE A O 1
ATOM 2481 N N . GLY A 1 308 ? -7.343 24.437 15.656 1.00 31.80 308 GLY A N 1
ATOM 2482 C CA . GLY A 1 308 ? -8.430 25.285 16.117 1.00 31.80 308 GLY A CA 1
ATOM 2483 C C . GLY A 1 308 ? -8.401 26.639 15.433 1.00 31.80 308 GLY A C 1
ATOM 2484 O O . GLY A 1 308 ? -8.174 27.642 16.089 1.00 31.80 308 GLY A O 1
ATOM 2485 N N . SER A 1 309 ? -8.605 26.677 14.116 1.00 30.86 309 SER A N 1
ATOM 2486 C CA . SER A 1 309 ? -9.320 27.800 13.506 1.00 30.86 309 SER A CA 1
ATOM 2487 C C . SER A 1 309 ? -9.784 27.439 12.103 1.00 30.86 309 SER A C 1
ATOM 2489 O O . SER A 1 309 ? -8.998 27.177 11.195 1.00 30.86 309 SER A O 1
ATOM 2491 N N . SER A 1 310 ? -11.099 27.426 11.961 1.00 36.69 310 SER A N 1
ATOM 2492 C CA . SER A 1 310 ? -11.826 27.513 10.710 1.00 36.69 310 SER A CA 1
ATOM 2493 C C . SER A 1 310 ? -11.366 28.723 9.898 1.00 36.69 310 SER A C 1
ATOM 2495 O O . SER A 1 310 ? -11.560 29.851 10.344 1.00 36.69 310 SER A O 1
ATOM 2497 N N . GLU A 1 311 ? -10.892 28.517 8.671 1.00 29.34 311 GLU A N 1
ATOM 2498 C CA . GLU A 1 311 ? -11.205 29.472 7.614 1.00 29.34 311 GLU A CA 1
ATOM 2499 C C . GLU A 1 311 ? -11.230 28.809 6.239 1.00 29.34 311 GLU A C 1
ATOM 2501 O O . GLU A 1 311 ? -10.259 28.239 5.745 1.00 29.34 311 GLU A O 1
ATOM 2506 N N . SER A 1 312 ? -12.419 28.891 5.657 1.00 40.28 312 SER A N 1
ATOM 2507 C CA . SER A 1 312 ? -12.751 28.596 4.278 1.00 40.28 312 SER A CA 1
ATOM 2508 C C . SER A 1 312 ? -11.779 29.280 3.317 1.00 40.28 312 SER A C 1
ATOM 2510 O O . SER A 1 312 ? -11.750 30.508 3.241 1.00 40.28 312 SER A O 1
ATOM 2512 N N . ARG A 1 313 ? -11.022 28.494 2.546 1.00 31.27 313 ARG A N 1
ATOM 2513 C CA . ARG A 1 313 ? -10.504 28.909 1.239 1.00 31.27 313 ARG A CA 1
ATOM 2514 C C . ARG A 1 313 ? -10.519 27.732 0.278 1.00 31.27 313 ARG A C 1
ATOM 2516 O O . ARG A 1 313 ? -9.601 26.917 0.241 1.00 31.27 313 ARG A O 1
ATOM 2523 N N . ASP A 1 314 ? -11.566 27.724 -0.538 1.00 40.78 314 ASP A N 1
ATOM 2524 C CA . ASP A 1 314 ? -11.502 27.286 -1.923 1.00 40.78 314 ASP A CA 1
ATOM 2525 C C . ASP A 1 314 ? -10.201 27.781 -2.566 1.00 40.78 314 ASP A C 1
ATOM 2527 O O . ASP A 1 314 ? -9.990 28.979 -2.759 1.00 40.78 314 ASP A O 1
ATOM 2531 N N . ALA A 1 315 ? -9.313 26.852 -2.895 1.00 32.19 315 ALA A N 1
ATOM 2532 C CA . ALA A 1 315 ? -8.256 27.073 -3.865 1.00 32.19 315 ALA A CA 1
ATOM 2533 C C . ALA A 1 315 ? -7.833 25.720 -4.427 1.00 32.19 315 ALA A C 1
ATOM 2535 O O . ALA A 1 315 ? -6.943 25.045 -3.909 1.00 32.19 315 ALA A O 1
ATOM 2536 N N . ALA A 1 316 ? -8.486 25.348 -5.526 1.00 42.44 316 ALA A N 1
ATOM 2537 C CA . ALA A 1 316 ? -7.945 24.418 -6.494 1.00 42.44 316 ALA A CA 1
ATOM 2538 C C . ALA A 1 316 ? -6.466 24.755 -6.757 1.00 42.44 316 ALA A C 1
ATOM 2540 O O . ALA A 1 316 ? -6.139 25.804 -7.311 1.00 42.44 316 ALA A O 1
ATOM 2541 N N . ARG A 1 317 ? -5.562 23.861 -6.359 1.00 31.44 317 ARG A N 1
ATOM 2542 C CA . ARG A 1 317 ? -4.212 23.800 -6.912 1.00 31.44 317 ARG A CA 1
ATOM 2543 C C . ARG A 1 317 ? -4.082 22.482 -7.647 1.00 31.44 317 ARG A C 1
ATOM 2545 O O . ARG A 1 317 ? -3.625 21.484 -7.104 1.00 31.44 317 ARG A O 1
ATOM 2552 N N . CYS A 1 318 ? -4.505 22.522 -8.906 1.00 30.78 318 CYS A N 1
ATOM 2553 C CA . CYS A 1 318 ? -3.930 21.686 -9.943 1.00 30.78 318 CYS A CA 1
ATOM 2554 C C . CYS A 1 318 ? -2.408 21.864 -9.877 1.00 30.78 318 CYS A C 1
ATOM 2556 O O . CYS A 1 318 ? -1.900 22.970 -10.069 1.00 30.78 318 CYS A O 1
ATOM 2558 N N . VAL A 1 319 ? -1.686 20.796 -9.558 1.00 32.31 319 VAL A N 1
ATOM 2559 C CA . VAL A 1 319 ? -0.246 20.733 -9.804 1.00 32.31 319 VAL A CA 1
ATOM 2560 C C . VAL A 1 319 ? -0.086 20.644 -11.325 1.00 32.31 319 VAL A C 1
ATOM 2562 O O . VAL A 1 319 ? -0.697 19.756 -11.923 1.00 32.31 319 VAL A O 1
ATOM 2565 N N . PRO A 1 320 ? 0.653 21.554 -11.984 1.00 34.06 320 PRO A N 1
ATOM 2566 C CA . PRO A 1 320 ? 0.886 21.431 -13.411 1.00 34.06 320 PRO A CA 1
ATOM 2567 C C . PRO A 1 320 ? 1.778 20.211 -13.641 1.00 34.06 320 PRO A C 1
ATOM 2569 O O . PRO A 1 320 ? 2.935 20.175 -13.223 1.00 34.06 320 PRO A O 1
ATOM 2572 N N . VAL A 1 321 ? 1.211 19.204 -14.299 1.00 36.97 321 VAL A N 1
ATOM 2573 C CA . VAL A 1 321 ? 1.982 18.199 -15.025 1.00 36.97 321 VAL A CA 1
ATOM 2574 C C . VAL A 1 321 ? 2.794 18.980 -16.054 1.00 36.97 321 VAL A C 1
ATOM 2576 O O . VAL A 1 321 ? 2.227 19.654 -16.911 1.00 36.97 321 VAL A O 1
ATOM 2579 N N . PHE A 1 322 ? 4.117 18.984 -15.912 1.00 33.22 322 PHE A N 1
ATOM 2580 C CA . PHE A 1 322 ? 5.000 19.552 -16.923 1.00 33.22 322 PHE A CA 1
ATOM 2581 C C . PHE A 1 322 ? 4.834 18.737 -18.211 1.00 33.22 322 PHE A C 1
ATOM 2583 O O . PHE A 1 322 ? 5.307 17.605 -18.305 1.00 33.22 322 PHE A O 1
ATOM 2590 N N . ASP A 1 323 ? 4.151 19.322 -19.194 1.00 34.38 323 ASP A N 1
ATOM 2591 C CA . ASP A 1 323 ? 4.087 18.829 -20.566 1.00 34.38 323 ASP A CA 1
ATOM 2592 C C . ASP A 1 323 ? 5.484 18.904 -21.200 1.00 34.38 323 ASP A C 1
ATOM 2594 O O . ASP A 1 323 ? 5.911 19.928 -21.732 1.00 34.38 323 ASP A O 1
ATOM 2598 N N . ILE A 1 324 ? 6.206 17.784 -21.173 1.00 36.16 324 ILE A N 1
ATOM 2599 C CA . ILE A 1 324 ? 7.456 17.583 -21.930 1.00 36.16 324 ILE A CA 1
ATOM 2600 C C . ILE A 1 324 ? 7.164 17.391 -23.438 1.00 36.16 324 ILE A C 1
ATOM 2602 O O . ILE A 1 324 ? 8.073 17.352 -24.265 1.00 36.16 324 ILE A O 1
ATOM 2606 N N . ALA A 1 325 ? 5.890 17.355 -23.840 1.00 36.62 325 ALA A N 1
ATOM 2607 C CA . ALA A 1 325 ? 5.477 17.172 -25.229 1.00 36.62 325 ALA A CA 1
ATOM 2608 C C . ALA A 1 325 ? 5.753 18.383 -26.150 1.00 36.62 325 ALA A C 1
ATOM 2610 O O . ALA A 1 325 ? 5.745 18.218 -27.366 1.00 36.62 325 ALA A O 1
ATOM 2611 N N . PHE A 1 326 ? 6.038 19.581 -25.622 1.00 31.16 326 PHE A N 1
ATOM 2612 C CA . PHE A 1 326 ? 6.093 20.804 -26.442 1.00 31.16 326 PHE A CA 1
ATOM 2613 C C . PHE A 1 326 ? 7.477 21.164 -27.022 1.00 31.16 326 PHE A C 1
ATOM 2615 O O . PHE A 1 326 ? 7.607 22.153 -27.736 1.00 31.16 326 PHE A O 1
ATOM 2622 N N . VAL A 1 327 ? 8.530 20.385 -26.752 1.00 35.25 327 VAL A N 1
ATOM 2623 C CA . VAL A 1 327 ? 9.897 20.730 -27.211 1.00 35.25 327 VAL A CA 1
ATOM 2624 C C . VAL A 1 327 ? 10.271 20.080 -28.554 1.00 35.25 327 VAL A C 1
ATOM 2626 O O . VAL A 1 327 ? 11.230 20.509 -29.191 1.00 35.25 327 VAL A O 1
ATOM 2629 N N . TRP A 1 328 ? 9.507 19.105 -29.061 1.00 31.59 328 TRP A N 1
ATOM 2630 C CA . TRP A 1 328 ? 9.876 18.425 -30.316 1.00 31.59 328 TRP A CA 1
ATOM 2631 C C . TRP A 1 328 ? 9.388 19.143 -31.593 1.00 31.59 328 TRP A C 1
ATOM 2633 O O . TRP A 1 328 ? 9.910 18.894 -32.674 1.00 31.59 328 TRP A O 1
ATOM 2643 N N . GLU A 1 329 ? 8.456 20.093 -31.518 1.00 31.44 329 GLU A N 1
ATOM 2644 C CA . GLU A 1 329 ? 7.848 20.681 -32.729 1.00 31.44 329 GLU A CA 1
ATOM 2645 C C . GLU A 1 329 ? 8.553 21.945 -33.269 1.00 31.44 329 GLU A C 1
ATOM 2647 O O . GLU A 1 329 ? 8.020 22.649 -34.117 1.00 31.44 329 GLU A O 1
ATOM 2652 N N . SER A 1 330 ? 9.776 22.248 -32.816 1.00 34.41 330 SER A N 1
ATOM 2653 C CA . SER A 1 330 ? 10.583 23.378 -33.331 1.00 34.41 330 SER A CA 1
ATOM 2654 C C . SER A 1 330 ? 11.916 22.972 -33.973 1.00 34.41 330 SER A C 1
ATOM 2656 O O . SER A 1 330 ? 12.796 23.812 -34.144 1.00 34.41 330 SER A O 1
ATOM 2658 N N . LEU A 1 331 ? 12.082 21.700 -34.347 1.00 36.56 331 LEU A N 1
ATOM 2659 C CA . LEU A 1 331 ? 13.324 21.182 -34.945 1.00 36.56 331 LEU A CA 1
ATOM 2660 C C . LEU A 1 331 ? 13.087 20.223 -36.130 1.00 36.56 331 LEU A C 1
ATOM 2662 O O . LEU A 1 331 ? 13.855 19.284 -36.338 1.00 36.56 331 LEU A O 1
ATOM 2666 N N . CYS A 1 332 ? 12.039 20.469 -36.921 1.00 39.25 332 CYS A N 1
ATOM 2667 C CA . CYS A 1 332 ? 11.872 19.888 -38.258 1.00 39.25 332 CYS A CA 1
ATOM 2668 C C . CYS A 1 332 ? 11.803 20.989 -39.314 1.00 39.25 332 CYS A C 1
ATOM 2670 O O . CYS A 1 332 ? 10.988 21.921 -39.129 1.00 39.25 332 CYS A O 1
#